Protein AF-A0A497A7R7-F1 (afdb_monomer)

Nearest PDB structures (foldseek):
  3die-assembly1_B  TM=9.792E-01  e=6.934E-04  Staphylococcus aureus
  5hr1-assembly7_G  TM=9.653E-01  e=7.363E-04  Escherichia coli O157:H7
  2cu6-assembly1_A  TM=8.460E-01  e=6.934E-04  Thermus thermophilus HB8
  3cq2-assembly1_B  TM=6.952E-01  e=7.363E-04  Thermus thermophilus HB8
  8zkc-assembly1_A-2  TM=6.941E-01  e=9.769E-03  Escherichia coli

Mean predicted aligned error: 16.9 Å

pLDDT: mean 78.4, std 15.12, range [23.48, 95.38]

Secondary structure (DSSP, 8-state):
-HHHHHHHTTTT-------TTT-HHHHHHTT--SSSEEEEEETTEEEEEEES---HHHHHHHHHHHHHHS-SSHHHHHHHHHHHHHHHHHHHHHHHHHHHHH-GGGTT-HHHHHHHHHHHHHHHHHHHHHHHHHHSPPTTSS-SS-------------HHHHHHHHHT-B-SSBSSBTTTTT-EEEEEEETTEEEEEEEES-TTS-HHHHHHHHHHHHHHHGGG--EEEEEEEE--HHHHHHHHHHHHHHB----

Sequence (255 aa):
IYDKLSEEYDGRFKFCKINVDENQQTAMKYQIMSIPMQMFFVNGEKVDEILGAVPEHAIREMVEDILKRFPADEAGRFEVLLNSWVEQNKKHSEKFNRWVEKAKNLEDNPIYKSALQAAQEVEKANEQLSQVLTQLPSATGIRQAGSGAAGIVASNISLGDVQQEVARVMHPAINRSLVDLGMVKDVALKDDVVTLTLVLPDLSIPASVKDHLVNSLRAAVAKLGPEVEVEITKMNEEERYNFLAMEQENWKGLA

Radius of gyration: 23.84 Å; Cα contacts (8 Å, |Δi|>4): 217; chains: 1; bounding box: 57×46×64 Å

Structure (mmCIF, N/CA/C/O backbone):
data_AF-A0A497A7R7-F1
#
_entry.id   AF-A0A497A7R7-F1
#
loop_
_atom_site.group_PDB
_atom_site.id
_atom_site.type_symbol
_atom_site.label_atom_id
_atom_site.label_alt_id
_atom_site.label_comp_id
_atom_site.label_asym_id
_atom_site.label_entity_id
_atom_site.label_seq_id
_atom_site.pdbx_PDB_ins_code
_atom_site.Cartn_x
_atom_site.Cartn_y
_atom_site.Cartn_z
_atom_site.occupancy
_atom_site.B_iso_or_equiv
_atom_site.auth_seq_id
_atom_site.auth_comp_id
_atom_site.auth_asym_id
_atom_site.auth_atom_id
_atom_site.pdbx_PDB_model_num
ATOM 1 N N . ILE A 1 1 ? 26.683 4.335 -12.839 1.00 87.62 1 ILE A N 1
ATOM 2 C CA . ILE A 1 1 ? 25.969 4.299 -11.537 1.00 87.62 1 ILE A CA 1
ATOM 3 C C . ILE A 1 1 ? 24.749 3.395 -11.656 1.00 87.62 1 ILE A C 1
ATOM 5 O O . ILE A 1 1 ? 24.765 2.336 -11.055 1.00 87.62 1 ILE A O 1
ATOM 9 N N . TYR A 1 2 ? 23.751 3.753 -12.471 1.00 91.38 2 TYR A N 1
ATOM 10 C CA . TYR A 1 2 ? 22.495 2.995 -12.566 1.00 91.38 2 TYR A CA 1
ATOM 11 C C . TYR A 1 2 ? 22.642 1.543 -13.038 1.00 91.38 2 TYR A C 1
ATOM 13 O O . TYR A 1 2 ? 22.001 0.688 -12.449 1.00 91.38 2 TYR A O 1
ATOM 21 N N . ASP A 1 3 ? 23.517 1.243 -14.003 1.00 92.31 3 ASP A N 1
ATOM 22 C CA . ASP A 1 3 ? 23.707 -0.145 -14.469 1.00 92.31 3 ASP A CA 1
ATOM 23 C C . ASP A 1 3 ? 24.229 -1.052 -13.343 1.00 92.31 3 ASP A C 1
ATOM 25 O O . ASP A 1 3 ? 23.657 -2.098 -13.060 1.00 92.31 3 ASP A O 1
ATOM 29 N N . LYS A 1 4 ? 25.235 -0.570 -12.601 1.00 92.69 4 LYS A N 1
ATOM 30 C CA . LYS A 1 4 ? 25.769 -1.240 -11.405 1.00 92.69 4 LYS A CA 1
ATOM 31 C C . LYS A 1 4 ? 24.690 -1.465 -10.340 1.00 92.69 4 LYS A C 1
ATOM 33 O O . LYS A 1 4 ? 24.614 -2.544 -9.765 1.00 92.69 4 LYS A O 1
ATOM 38 N N . LEU A 1 5 ? 23.872 -0.448 -10.052 1.00 90.62 5 LEU A N 1
ATOM 39 C CA . LEU A 1 5 ? 22.779 -0.589 -9.085 1.00 90.62 5 LEU A CA 1
ATOM 40 C C . LEU A 1 5 ? 21.719 -1.578 -9.587 1.00 90.62 5 LEU A C 1
ATOM 42 O O . LEU A 1 5 ? 21.196 -2.354 -8.798 1.00 90.62 5 LEU A O 1
ATOM 46 N N . SER A 1 6 ? 21.434 -1.595 -10.888 1.00 91.19 6 SER A N 1
ATOM 47 C CA . SER A 1 6 ? 20.485 -2.541 -11.471 1.00 91.19 6 SER A CA 1
ATOM 48 C C . SER A 1 6 ? 20.927 -3.991 -11.304 1.00 91.19 6 SER A C 1
ATOM 50 O O . SER A 1 6 ? 20.079 -4.836 -11.050 1.00 91.19 6 SER A O 1
ATOM 52 N N . GLU A 1 7 ? 22.223 -4.279 -11.434 1.00 90.44 7 GLU A N 1
ATOM 53 C CA . GLU A 1 7 ? 22.771 -5.620 -11.192 1.00 90.44 7 GLU A CA 1
ATOM 54 C C . GLU A 1 7 ? 22.719 -5.995 -9.705 1.00 90.44 7 GLU A C 1
ATOM 56 O O . GLU A 1 7 ? 22.345 -7.107 -9.346 1.00 90.44 7 GLU A O 1
ATOM 61 N N . GLU A 1 8 ? 23.068 -5.063 -8.819 1.00 86.00 8 GLU A N 1
ATOM 62 C CA . GLU A 1 8 ? 23.126 -5.325 -7.378 1.00 86.00 8 GLU A CA 1
ATOM 63 C C . GLU A 1 8 ? 21.745 -5.550 -6.745 1.00 86.00 8 GLU A C 1
ATOM 65 O O . GLU A 1 8 ? 21.593 -6.344 -5.814 1.00 86.00 8 GLU A O 1
ATOM 70 N N . TYR A 1 9 ? 20.734 -4.847 -7.248 1.00 83.69 9 TYR A N 1
ATOM 71 C CA . TYR A 1 9 ? 19.356 -4.939 -6.778 1.00 83.69 9 TYR A CA 1
ATOM 72 C C . TYR A 1 9 ? 18.484 -5.854 -7.642 1.00 83.69 9 TYR A C 1
ATOM 74 O O . TYR A 1 9 ? 17.255 -5.821 -7.505 1.00 83.69 9 TYR A O 1
ATOM 82 N N . ASP A 1 10 ? 19.085 -6.669 -8.510 1.00 80.44 10 ASP A N 1
ATOM 83 C CA . ASP A 1 10 ? 18.340 -7.558 -9.394 1.00 80.44 10 ASP A CA 1
ATOM 84 C C . ASP A 1 10 ? 17.358 -8.449 -8.612 1.00 80.44 10 ASP A C 1
ATOM 86 O O . ASP A 1 10 ? 17.599 -8.866 -7.474 1.00 80.44 10 ASP A O 1
ATOM 90 N N . GLY A 1 11 ? 16.175 -8.647 -9.190 1.00 76.88 11 GLY A N 1
ATOM 91 C CA . GLY A 1 11 ? 15.054 -9.339 -8.548 1.00 76.88 11 GLY A CA 1
ATOM 92 C C . GLY A 1 11 ? 14.403 -8.614 -7.357 1.00 76.88 11 GLY A C 1
ATOM 93 O O . GLY A 1 11 ? 13.353 -9.055 -6.895 1.00 76.88 11 GLY A O 1
ATOM 94 N N . ARG A 1 12 ? 14.965 -7.502 -6.859 1.00 74.94 12 ARG A N 1
ATOM 95 C CA . ARG A 1 12 ? 14.408 -6.713 -5.739 1.00 74.94 12 ARG A CA 1
ATOM 96 C C . ARG A 1 12 ? 13.921 -5.337 -6.164 1.00 74.94 12 ARG A C 1
ATOM 98 O O . ARG A 1 12 ? 12.898 -4.881 -5.669 1.00 74.94 12 ARG A O 1
ATOM 105 N N . PHE A 1 13 ? 14.654 -4.668 -7.048 1.00 83.50 13 PHE A N 1
ATOM 106 C CA . PHE A 1 13 ? 14.338 -3.322 -7.503 1.00 83.50 13 PHE A CA 1
ATOM 107 C C . PHE A 1 13 ? 14.634 -3.189 -8.997 1.00 83.50 13 PHE A C 1
ATOM 109 O O . PHE A 1 13 ? 15.750 -3.438 -9.446 1.00 83.50 13 PHE A O 1
ATOM 116 N N . LYS A 1 14 ? 13.632 -2.779 -9.781 1.00 86.75 14 LYS A N 1
ATOM 117 C CA . LYS A 1 14 ? 13.761 -2.651 -11.235 1.00 86.75 14 LYS A CA 1
ATOM 118 C C . LYS A 1 14 ? 14.171 -1.234 -11.621 1.00 86.75 14 LYS A C 1
ATOM 120 O O . LYS A 1 14 ? 13.449 -0.280 -11.342 1.00 86.75 14 LYS A O 1
ATOM 125 N N . PHE A 1 15 ? 15.286 -1.111 -12.334 1.00 91.94 15 PHE A N 1
ATOM 126 C CA . PHE A 1 15 ? 15.743 0.158 -12.893 1.00 91.94 15 PHE A CA 1
ATOM 127 C C . PHE A 1 15 ? 15.299 0.290 -14.353 1.00 91.94 15 PHE A C 1
ATOM 129 O O . PHE A 1 15 ? 15.462 -0.625 -15.157 1.00 91.94 15 PHE A O 1
ATOM 136 N N . CYS A 1 16 ? 14.743 1.451 -14.697 1.00 91.31 16 CYS A N 1
ATOM 137 C CA . CYS A 1 16 ? 14.297 1.783 -16.047 1.00 91.31 16 CYS A CA 1
ATOM 138 C C . CYS A 1 16 ? 14.889 3.134 -16.456 1.00 91.31 16 CYS A C 1
ATOM 140 O O . CYS A 1 16 ? 14.909 4.073 -15.660 1.00 91.31 16 CYS A O 1
ATOM 142 N N . LYS A 1 17 ? 15.334 3.250 -17.709 1.00 92.94 17 LYS A N 1
ATOM 143 C CA . LYS A 1 17 ? 15.814 4.507 -18.293 1.00 92.94 17 LYS A CA 1
ATOM 144 C C . LYS A 1 17 ? 14.846 4.963 -19.376 1.00 92.94 17 LYS A C 1
ATOM 146 O O . LYS A 1 17 ? 14.453 4.166 -20.222 1.00 92.94 17 LYS A O 1
ATOM 151 N N . ILE A 1 18 ? 14.501 6.246 -19.363 1.00 91.19 18 ILE A N 1
ATOM 152 C CA . ILE A 1 18 ? 13.646 6.869 -20.374 1.00 91.19 18 ILE A CA 1
ATOM 153 C C . ILE A 1 18 ? 14.345 8.090 -20.970 1.00 91.19 18 ILE A C 1
ATOM 155 O O . ILE A 1 18 ? 14.954 8.877 -20.245 1.00 91.19 18 ILE A O 1
ATOM 159 N N . ASN A 1 19 ? 14.268 8.235 -22.293 1.00 92.94 19 ASN A N 1
ATOM 160 C CA . ASN A 1 19 ? 14.663 9.458 -22.980 1.00 92.94 19 ASN A CA 1
ATOM 161 C C . ASN A 1 19 ? 13.441 10.384 -23.072 1.00 92.94 19 ASN A C 1
ATOM 163 O O . ASN A 1 19 ? 12.456 10.040 -23.725 1.00 92.94 19 ASN A O 1
ATOM 167 N N . VAL A 1 20 ? 13.489 11.540 -22.410 1.00 91.50 20 VAL A N 1
ATOM 168 C CA . VAL A 1 20 ? 12.360 12.485 -22.364 1.00 91.50 20 VAL A CA 1
ATOM 169 C C . VAL A 1 20 ? 12.092 13.161 -23.709 1.00 91.50 20 VAL A C 1
ATOM 171 O O . VAL A 1 20 ? 10.935 13.457 -24.001 1.00 91.50 20 VAL A O 1
ATOM 174 N N . ASP A 1 21 ? 13.114 13.317 -24.555 1.00 91.44 21 ASP A N 1
ATOM 175 C CA . ASP A 1 21 ? 12.977 13.935 -25.880 1.00 91.44 21 ASP A CA 1
ATOM 176 C C . ASP A 1 21 ? 12.154 13.051 -26.825 1.00 91.44 21 ASP A C 1
ATOM 178 O O . ASP A 1 21 ? 11.353 13.546 -27.617 1.00 91.44 21 ASP A O 1
ATOM 182 N N . GLU A 1 22 ? 12.309 11.732 -26.691 1.00 95.38 22 GLU A N 1
ATOM 183 C CA . GLU A 1 22 ? 11.550 10.716 -27.431 1.00 95.38 22 GLU A CA 1
ATOM 184 C C . GLU A 1 22 ? 10.181 10.423 -26.790 1.00 95.38 22 GLU A C 1
ATOM 186 O O . GLU A 1 22 ? 9.283 9.906 -27.449 1.00 95.38 22 GLU A O 1
ATOM 191 N N . ASN A 1 23 ? 9.997 10.759 -25.508 1.00 92.19 23 ASN A N 1
ATOM 192 C CA . ASN A 1 23 ? 8.815 10.416 -24.710 1.00 92.19 23 ASN A CA 1
ATOM 193 C C . ASN A 1 23 ? 8.137 11.662 -24.114 1.00 92.19 23 ASN A C 1
ATOM 195 O O . ASN A 1 23 ? 7.805 11.703 -22.925 1.00 92.19 23 ASN A O 1
ATOM 199 N N . GLN A 1 24 ? 7.903 12.681 -24.943 1.00 91.19 24 GLN A N 1
ATOM 200 C CA . GLN A 1 24 ? 7.408 13.995 -24.506 1.00 91.19 24 GLN A CA 1
ATOM 201 C C . GLN A 1 24 ? 6.069 13.932 -23.758 1.00 91.19 24 GLN A C 1
ATOM 203 O O . GLN A 1 24 ? 5.891 14.621 -22.758 1.00 91.19 24 GLN A O 1
ATOM 208 N N . GLN A 1 25 ? 5.137 13.069 -24.182 1.00 91.88 25 GLN A N 1
ATOM 209 C CA . GLN A 1 25 ? 3.853 12.896 -23.487 1.00 91.88 25 GLN A CA 1
ATOM 210 C C . GLN A 1 25 ? 4.040 12.385 -22.052 1.00 91.88 25 GLN A C 1
ATOM 212 O O . GLN A 1 25 ? 3.378 12.862 -21.131 1.00 91.88 25 GLN A O 1
ATOM 217 N N . THR A 1 26 ? 4.970 11.450 -21.846 1.00 86.50 26 THR A N 1
ATOM 218 C CA . THR A 1 26 ? 5.318 10.930 -20.518 1.00 86.50 26 THR A CA 1
ATOM 219 C C . THR A 1 26 ? 5.975 12.014 -19.672 1.00 86.50 26 THR A C 1
ATOM 221 O O . THR A 1 26 ? 5.598 12.194 -18.515 1.00 86.50 26 THR A O 1
ATOM 224 N N . ALA A 1 27 ? 6.900 12.784 -20.252 1.00 89.94 27 ALA A N 1
ATOM 225 C CA . ALA A 1 27 ? 7.528 13.914 -19.574 1.00 89.94 27 ALA A CA 1
ATOM 226 C C . ALA A 1 27 ? 6.493 14.965 -19.136 1.00 89.94 27 ALA A C 1
ATOM 228 O O . ALA A 1 27 ? 6.529 15.409 -17.992 1.00 89.94 27 ALA A O 1
ATOM 229 N N . MET A 1 28 ? 5.517 15.293 -19.989 1.00 90.56 28 MET A N 1
ATOM 230 C CA . MET A 1 28 ? 4.410 16.194 -19.646 1.00 90.56 28 MET A CA 1
ATOM 231 C C . MET A 1 28 ? 3.510 15.619 -18.548 1.00 90.56 28 MET A C 1
ATOM 233 O O . MET A 1 28 ? 3.200 16.321 -17.587 1.00 90.56 28 MET A O 1
ATOM 237 N N . LYS A 1 29 ? 3.118 14.341 -18.658 1.00 89.06 29 LYS A N 1
ATOM 238 C CA . LYS A 1 29 ? 2.279 13.648 -17.664 1.00 89.06 29 LYS A CA 1
ATOM 239 C C . LYS A 1 29 ? 2.893 13.712 -16.266 1.00 89.06 29 LYS A C 1
ATOM 241 O O . LYS A 1 29 ? 2.176 13.921 -15.293 1.00 89.06 29 LYS A O 1
ATOM 246 N N . TYR A 1 30 ? 4.205 13.523 -16.180 1.00 88.12 30 TYR A N 1
ATOM 247 C CA . TYR A 1 30 ? 4.949 13.537 -14.923 1.00 88.12 30 TYR A CA 1
ATOM 248 C C . TYR A 1 30 ? 5.572 14.898 -14.591 1.00 88.12 30 TYR A C 1
ATOM 250 O O . TYR A 1 30 ? 6.316 14.992 -13.620 1.00 88.12 30 TYR A O 1
ATOM 258 N N . GLN A 1 31 ? 5.249 15.944 -15.361 1.00 91.69 31 GLN A N 1
ATOM 259 C CA . GLN A 1 31 ? 5.723 17.316 -15.158 1.00 91.69 31 GLN A CA 1
ATOM 260 C C . GLN A 1 31 ? 7.256 17.419 -15.042 1.00 91.69 31 GLN A C 1
ATOM 262 O O . GLN A 1 31 ? 7.787 18.124 -14.186 1.00 91.69 31 GLN A O 1
ATOM 267 N N . ILE A 1 32 ? 7.986 16.710 -15.907 1.00 91.56 32 ILE A N 1
ATOM 268 C CA . ILE A 1 32 ? 9.453 16.724 -15.917 1.00 91.56 32 ILE A CA 1
ATOM 269 C C . ILE A 1 32 ? 9.940 18.048 -16.513 1.00 91.56 32 ILE A C 1
ATOM 271 O O . ILE A 1 32 ? 9.865 18.262 -17.722 1.00 91.56 32 ILE A O 1
ATOM 275 N N . MET A 1 33 ? 10.459 18.925 -15.652 1.00 88.06 33 MET A N 1
ATOM 276 C CA . MET A 1 33 ? 10.944 20.262 -16.029 1.00 88.06 33 MET A CA 1
ATOM 277 C C . MET A 1 33 ? 12.464 20.321 -16.230 1.00 88.06 33 MET A C 1
ATOM 279 O O . MET A 1 33 ? 12.968 21.233 -16.883 1.00 88.06 33 MET A O 1
ATOM 283 N N . SER A 1 34 ? 13.210 19.374 -15.660 1.00 90.06 34 SER A N 1
ATOM 284 C CA . SER A 1 34 ? 14.666 19.297 -15.784 1.00 90.06 34 SER A CA 1
ATOM 285 C C . SER A 1 34 ? 15.158 17.853 -15.706 1.00 90.06 34 SER A C 1
ATOM 287 O O . SER A 1 34 ? 14.479 16.969 -15.183 1.00 90.06 34 SER A O 1
ATOM 289 N N . ILE A 1 35 ? 16.348 17.613 -16.259 1.00 91.81 35 ILE A N 1
ATOM 290 C CA . ILE A 1 35 ? 17.040 16.321 -16.228 1.00 91.81 35 ILE A CA 1
ATOM 291 C C . ILE A 1 35 ? 18.436 16.482 -15.599 1.00 91.81 35 ILE A C 1
ATOM 293 O O . ILE A 1 35 ? 19.047 17.542 -15.754 1.00 91.81 35 ILE A O 1
ATOM 297 N N . PRO A 1 36 ? 18.972 15.451 -14.915 1.00 92.50 36 PRO A N 1
ATOM 298 C CA . PRO A 1 36 ? 18.365 14.138 -14.687 1.00 92.50 36 PRO A CA 1
ATOM 299 C C . PRO A 1 36 ? 17.262 14.176 -13.618 1.00 92.50 36 PRO A C 1
ATOM 301 O O . PRO A 1 36 ? 17.395 14.846 -12.601 1.00 92.50 36 PRO A O 1
ATOM 304 N N . MET A 1 37 ? 16.191 13.416 -13.848 1.00 92.12 37 MET A N 1
ATOM 305 C CA . MET A 1 37 ? 15.070 13.228 -12.924 1.00 92.12 37 MET A CA 1
ATOM 306 C C . MET A 1 37 ? 14.957 11.738 -12.603 1.00 92.12 37 MET A C 1
ATOM 308 O O . MET A 1 37 ? 14.960 10.920 -13.524 1.00 92.12 37 MET A O 1
ATOM 312 N N . GLN A 1 38 ? 14.875 11.376 -11.324 1.00 94.81 38 GLN A N 1
ATOM 313 C CA . GLN A 1 38 ? 14.581 10.007 -10.899 1.00 94.81 38 GLN A CA 1
ATOM 314 C C . GLN A 1 38 ? 13.196 9.965 -10.263 1.00 94.81 38 GLN A C 1
ATOM 316 O O . GLN A 1 38 ? 12.874 10.792 -9.418 1.00 94.81 38 GLN A O 1
ATOM 321 N N . MET A 1 39 ? 12.382 8.994 -10.656 1.00 90.06 39 MET A N 1
ATOM 322 C CA . MET A 1 39 ? 11.039 8.800 -10.118 1.00 90.06 39 MET A CA 1
ATOM 323 C C . MET A 1 39 ? 10.902 7.346 -9.692 1.00 90.06 39 MET A C 1
ATOM 325 O O . MET A 1 39 ? 11.324 6.443 -10.419 1.00 90.06 39 MET A O 1
ATOM 329 N N . PHE A 1 40 ? 10.318 7.127 -8.522 1.00 89.38 40 PHE A N 1
ATOM 330 C CA . PHE A 1 40 ? 10.212 5.816 -7.907 1.00 89.38 40 PHE A CA 1
ATOM 331 C C . PHE A 1 40 ? 8.757 5.375 -7.899 1.00 89.38 40 PHE A C 1
ATOM 333 O O . PHE A 1 40 ? 7.871 6.138 -7.510 1.00 89.38 40 PHE A O 1
ATOM 340 N N . PHE A 1 41 ? 8.516 4.140 -8.333 1.00 79.00 41 PHE A N 1
ATOM 341 C CA . PHE A 1 41 ? 7.171 3.612 -8.510 1.00 79.00 41 PHE A CA 1
ATOM 342 C C . PHE A 1 41 ? 6.984 2.306 -7.754 1.00 79.00 41 PHE A C 1
ATOM 344 O O . PHE A 1 41 ? 7.828 1.415 -7.824 1.00 79.00 41 PHE A O 1
ATOM 351 N N . VAL A 1 42 ? 5.832 2.173 -7.106 1.00 73.38 42 VAL A N 1
ATOM 352 C CA . VAL A 1 42 ? 5.350 0.918 -6.525 1.00 73.38 42 VAL A CA 1
ATOM 353 C C . VAL A 1 42 ? 3.940 0.709 -7.049 1.00 73.38 42 VAL A C 1
ATOM 355 O O . VAL A 1 42 ? 3.123 1.621 -7.014 1.00 73.38 42 VAL A O 1
ATOM 358 N N . ASN A 1 43 ? 3.657 -0.474 -7.597 1.00 68.75 43 ASN A N 1
ATOM 359 C CA . ASN A 1 43 ? 2.335 -0.811 -8.140 1.00 68.75 43 ASN A CA 1
ATOM 360 C C . ASN A 1 43 ? 1.794 0.181 -9.197 1.00 68.75 43 ASN A C 1
ATOM 362 O O . ASN A 1 43 ? 0.589 0.296 -9.381 1.00 68.75 43 ASN A O 1
ATOM 366 N N . GLY A 1 44 ? 2.684 0.873 -9.917 1.00 74.38 44 GLY A N 1
ATOM 367 C CA . GLY A 1 44 ? 2.318 1.856 -10.944 1.00 74.38 44 GLY A CA 1
ATOM 368 C C . GLY A 1 44 ? 2.076 3.277 -10.421 1.00 74.38 44 GLY A C 1
ATOM 369 O O . GLY A 1 44 ? 1.909 4.192 -11.229 1.00 74.38 44 GLY A O 1
ATOM 370 N N . GLU A 1 45 ? 2.128 3.490 -9.106 1.00 71.00 45 GLU A N 1
ATOM 371 C CA . GLU A 1 45 ? 1.992 4.804 -8.479 1.00 71.00 45 GLU A CA 1
ATOM 372 C C . GLU A 1 45 ? 3.356 5.392 -8.120 1.00 71.00 45 GLU A C 1
ATOM 374 O O . GLU A 1 45 ? 4.261 4.674 -7.691 1.00 71.00 45 GLU A O 1
ATOM 379 N N . LYS A 1 46 ? 3.512 6.708 -8.305 1.00 83.94 46 LYS A N 1
ATOM 380 C CA . LYS A 1 46 ? 4.728 7.427 -7.910 1.00 83.94 46 LYS A CA 1
ATOM 381 C C . LYS A 1 46 ? 4.757 7.544 -6.387 1.00 83.94 46 LYS A C 1
ATOM 383 O 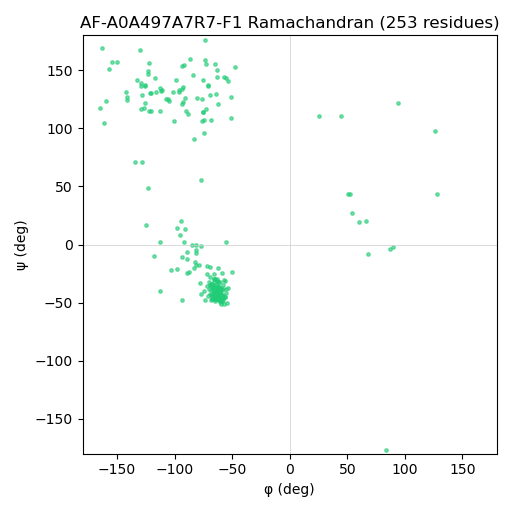O . LYS A 1 46 ? 3.899 8.219 -5.826 1.00 83.94 46 LYS A O 1
ATOM 388 N N . VAL A 1 47 ? 5.754 6.942 -5.746 1.00 80.94 47 VAL A N 1
ATOM 389 C CA . VAL A 1 47 ? 5.918 6.971 -4.281 1.00 80.94 47 VAL A CA 1
ATOM 390 C C . VAL A 1 47 ? 7.003 7.929 -3.812 1.00 80.94 47 VAL A C 1
ATOM 392 O O . VAL A 1 47 ? 6.985 8.325 -2.652 1.00 80.94 47 VAL A O 1
ATOM 395 N N . ASP A 1 48 ? 7.955 8.270 -4.682 1.00 89.06 48 ASP A N 1
ATOM 396 C CA . ASP A 1 48 ? 9.053 9.176 -4.351 1.00 89.06 48 ASP A CA 1
ATOM 397 C C . ASP A 1 48 ? 9.743 9.714 -5.608 1.00 89.06 48 ASP A C 1
ATOM 399 O O . ASP A 1 48 ? 9.509 9.222 -6.721 1.00 89.06 48 ASP A O 1
ATOM 403 N N . GLU A 1 49 ? 10.602 10.719 -5.442 1.00 93.06 49 GLU A N 1
ATOM 404 C CA . GLU A 1 49 ? 11.360 11.302 -6.545 1.00 93.06 49 GLU A CA 1
ATOM 405 C C . GLU A 1 49 ? 12.647 12.018 -6.108 1.00 93.06 49 GLU A C 1
ATOM 407 O O . GLU A 1 49 ? 12.742 12.565 -5.014 1.00 93.06 49 GLU A O 1
ATOM 412 N N . ILE A 1 50 ? 13.648 12.040 -6.991 1.00 92.19 50 ILE A N 1
ATOM 413 C CA . ILE A 1 50 ? 14.887 12.801 -6.806 1.00 92.19 50 ILE A CA 1
ATOM 414 C C . ILE A 1 50 ? 15.090 13.707 -8.018 1.00 92.19 50 ILE A C 1
ATOM 416 O O . ILE A 1 50 ? 15.205 13.246 -9.159 1.00 92.19 50 ILE A O 1
ATOM 420 N N . LEU A 1 51 ? 15.175 15.007 -7.745 1.00 92.31 51 LEU A N 1
ATOM 421 C CA . LEU A 1 51 ? 15.454 16.030 -8.740 1.00 92.31 51 LEU A CA 1
ATOM 422 C C . LEU A 1 51 ? 16.961 16.282 -8.849 1.00 92.31 51 LEU A C 1
ATOM 424 O O . LEU A 1 51 ? 17.617 16.635 -7.870 1.00 92.31 51 LEU A O 1
ATOM 428 N N . GLY A 1 52 ? 17.495 16.183 -10.064 1.00 89.62 52 GLY A N 1
ATOM 429 C CA . GLY A 1 52 ? 18.891 16.479 -10.354 1.00 89.62 52 GLY A CA 1
ATOM 430 C C . GLY A 1 52 ? 19.844 15.320 -10.067 1.00 89.62 52 GLY A C 1
ATOM 431 O O . GLY A 1 52 ? 19.459 14.197 -9.736 1.00 89.62 52 GLY A O 1
ATOM 432 N N . ALA A 1 53 ? 21.132 15.592 -10.265 1.00 91.62 53 ALA A N 1
ATOM 433 C CA . ALA A 1 53 ? 22.181 14.611 -10.038 1.00 91.62 53 ALA A CA 1
ATOM 434 C C . ALA A 1 53 ? 22.517 14.530 -8.544 1.00 91.62 53 ALA A C 1
ATOM 436 O O . ALA A 1 53 ? 22.864 15.534 -7.925 1.00 91.62 53 ALA A O 1
ATOM 437 N N . VAL A 1 54 ? 22.469 13.320 -7.994 1.00 93.50 54 VAL A N 1
ATOM 438 C CA . VAL A 1 54 ? 22.839 13.016 -6.607 1.00 93.50 54 VAL A CA 1
ATOM 439 C C . VAL A 1 54 ? 23.949 11.957 -6.574 1.00 93.50 54 VAL A C 1
ATOM 441 O O . VAL A 1 54 ? 24.114 11.205 -7.541 1.00 93.50 54 VAL A O 1
ATOM 444 N N . PRO A 1 55 ? 24.748 11.885 -5.496 1.00 94.88 55 PRO A N 1
ATOM 445 C CA . PRO A 1 55 ? 25.752 10.836 -5.337 1.00 94.88 55 PRO A CA 1
ATOM 446 C C . PRO A 1 55 ? 25.115 9.440 -5.210 1.00 94.88 55 PRO A C 1
ATOM 448 O O . PRO A 1 55 ? 23.985 9.301 -4.749 1.00 94.88 55 PRO A O 1
ATOM 451 N N . GLU A 1 56 ? 25.867 8.386 -5.557 1.00 94.19 56 GLU A N 1
ATOM 452 C CA . GLU A 1 56 ? 25.381 6.989 -5.543 1.00 94.19 56 GLU A CA 1
ATOM 453 C C . GLU A 1 56 ? 24.776 6.573 -4.190 1.00 94.19 56 GLU A C 1
ATOM 455 O O . GLU A 1 56 ? 23.773 5.865 -4.171 1.00 94.19 56 GLU A O 1
ATOM 460 N N . HIS A 1 57 ? 25.342 7.030 -3.065 1.00 92.62 57 HIS A N 1
ATOM 461 C CA . HIS A 1 57 ? 24.833 6.672 -1.736 1.00 92.62 57 HIS A CA 1
ATOM 462 C C . HIS A 1 57 ? 23.400 7.168 -1.498 1.00 92.62 57 HIS A C 1
ATOM 464 O O . HIS A 1 57 ? 22.599 6.422 -0.951 1.00 92.62 57 HIS A O 1
ATOM 470 N N . ALA A 1 58 ? 23.049 8.367 -1.974 1.00 91.44 58 ALA A N 1
ATOM 471 C CA . ALA A 1 58 ? 21.706 8.918 -1.808 1.00 91.44 58 ALA A CA 1
ATOM 472 C C . ALA A 1 58 ? 20.663 8.104 -2.593 1.00 91.44 58 ALA A C 1
ATOM 474 O O . ALA A 1 58 ? 19.551 7.878 -2.125 1.00 91.44 58 ALA A O 1
ATOM 475 N N . ILE A 1 59 ? 21.042 7.597 -3.772 1.00 93.31 59 ILE A N 1
ATOM 476 C CA . ILE A 1 59 ? 20.183 6.715 -4.575 1.00 93.31 59 ILE A CA 1
ATOM 477 C C . ILE A 1 59 ? 19.970 5.385 -3.843 1.00 93.31 59 ILE A C 1
ATOM 479 O O . ILE A 1 59 ? 18.849 4.887 -3.792 1.00 93.31 59 ILE A O 1
ATOM 483 N N . ARG A 1 60 ? 21.031 4.819 -3.252 1.00 93.12 60 ARG A N 1
ATOM 484 C CA . ARG A 1 60 ? 20.948 3.575 -2.469 1.00 93.12 60 ARG A CA 1
ATOM 485 C C . ARG A 1 60 ? 20.048 3.725 -1.256 1.00 93.12 60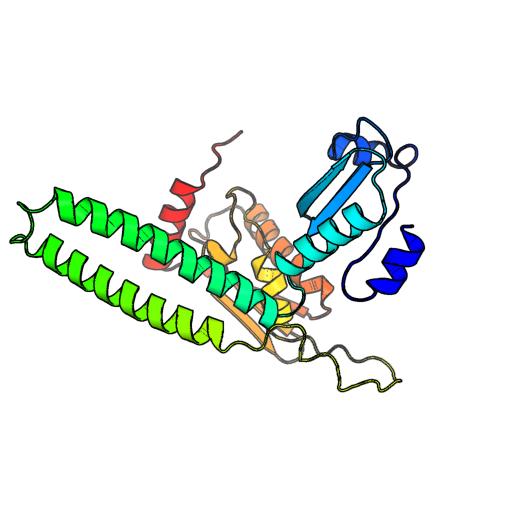 ARG A C 1
ATOM 487 O O . ARG A 1 60 ? 19.199 2.874 -1.036 1.00 93.12 60 ARG A O 1
ATOM 494 N N . GLU A 1 61 ? 20.213 4.803 -0.498 1.00 90.06 61 GLU A N 1
ATOM 495 C CA . GLU A 1 61 ? 19.371 5.091 0.664 1.00 90.06 61 GLU A CA 1
ATOM 496 C C . GLU A 1 61 ? 17.895 5.176 0.275 1.00 90.06 61 GLU A C 1
ATOM 498 O O . GLU A 1 61 ? 17.070 4.539 0.922 1.00 90.06 61 GLU A O 1
ATOM 503 N N . MET A 1 62 ? 17.575 5.867 -0.824 1.00 90.69 62 MET A N 1
ATOM 504 C CA . MET A 1 62 ? 16.208 5.947 -1.341 1.00 90.69 62 MET A CA 1
ATOM 505 C C . MET A 1 62 ? 15.658 4.573 -1.755 1.00 90.69 62 MET A C 1
ATOM 507 O O . MET A 1 62 ? 14.535 4.217 -1.406 1.00 90.69 62 MET A O 1
ATOM 511 N N . VAL A 1 63 ? 16.448 3.767 -2.471 1.00 87.62 63 VAL A N 1
ATOM 512 C CA . VAL A 1 63 ? 16.048 2.409 -2.876 1.00 87.62 63 VAL A CA 1
ATOM 513 C C . VAL A 1 63 ? 15.800 1.517 -1.658 1.00 87.62 63 VAL A C 1
ATOM 515 O O . VAL A 1 63 ? 14.780 0.833 -1.603 1.00 87.62 63 VAL A O 1
ATOM 518 N N . GLU A 1 64 ? 16.692 1.529 -0.667 1.00 86.12 64 GLU A N 1
ATOM 519 C CA . GLU A 1 64 ? 16.526 0.743 0.561 1.00 86.12 64 GLU A CA 1
ATOM 520 C C . GLU A 1 64 ? 15.343 1.229 1.404 1.00 86.12 64 GLU A C 1
ATOM 522 O O . GLU A 1 64 ? 14.641 0.403 1.985 1.00 86.12 64 GLU A O 1
ATOM 527 N N . ASP A 1 65 ? 15.091 2.539 1.468 1.00 84.69 65 ASP A N 1
ATOM 528 C CA . ASP A 1 65 ? 13.898 3.085 2.121 1.00 84.69 65 ASP A CA 1
ATOM 529 C C . ASP A 1 65 ? 12.626 2.561 1.450 1.00 84.69 65 ASP A C 1
ATOM 531 O O . ASP A 1 65 ? 11.765 1.985 2.111 1.00 84.69 65 ASP A O 1
ATOM 535 N N . ILE A 1 66 ? 12.544 2.639 0.120 1.00 81.94 66 ILE A N 1
ATOM 536 C CA . ILE A 1 66 ? 11.392 2.129 -0.629 1.00 81.94 66 ILE A CA 1
ATOM 537 C C . ILE A 1 66 ? 11.213 0.627 -0.418 1.00 81.94 66 ILE A C 1
ATOM 539 O O . ILE A 1 66 ? 10.088 0.191 -0.202 1.00 81.94 66 ILE A O 1
ATOM 543 N N . LEU A 1 67 ? 12.287 -0.166 -0.418 1.00 81.06 67 LEU A N 1
ATOM 544 C CA . LEU A 1 67 ? 12.202 -1.608 -0.159 1.00 81.06 67 LEU A CA 1
ATOM 545 C C . LEU A 1 67 ? 11.726 -1.931 1.264 1.00 81.06 67 LEU A C 1
ATOM 547 O O . LEU A 1 67 ? 11.083 -2.960 1.462 1.00 81.06 67 LEU A O 1
ATOM 551 N N . LYS A 1 68 ? 12.008 -1.065 2.244 1.00 76.88 68 LYS A N 1
ATOM 552 C CA . LYS A 1 68 ? 11.495 -1.193 3.618 1.00 76.88 68 LYS A CA 1
ATOM 553 C C . LYS A 1 68 ? 10.035 -0.770 3.732 1.00 76.88 68 LYS A C 1
ATOM 555 O O . LYS A 1 68 ? 9.267 -1.442 4.408 1.00 76.88 68 LYS A O 1
ATOM 560 N N . ARG A 1 69 ? 9.643 0.332 3.082 1.00 76.94 69 ARG A N 1
ATOM 561 C CA . ARG A 1 69 ? 8.252 0.823 3.072 1.00 76.94 69 ARG A CA 1
ATOM 562 C C . ARG A 1 69 ? 7.332 -0.086 2.253 1.00 76.94 69 ARG A C 1
ATOM 564 O O . ARG A 1 69 ? 6.154 -0.208 2.573 1.00 76.94 69 ARG A O 1
ATOM 571 N N . PHE A 1 70 ? 7.869 -0.706 1.203 1.00 77.00 70 PHE A N 1
ATOM 572 C CA . PHE A 1 70 ? 7.143 -1.507 0.217 1.00 77.00 70 PHE A CA 1
ATOM 573 C C . PHE A 1 70 ? 7.865 -2.832 -0.083 1.00 77.00 70 PHE A C 1
ATOM 575 O O . PHE A 1 70 ? 8.419 -3.021 -1.171 1.00 77.00 70 PHE A O 1
ATOM 582 N N . PRO A 1 71 ? 7.866 -3.768 0.872 1.00 70.12 71 PRO A N 1
ATOM 583 C CA . PRO A 1 71 ? 8.474 -5.077 0.690 1.00 70.12 71 PRO A CA 1
ATOM 584 C C . PRO A 1 71 ? 7.791 -5.892 -0.418 1.00 70.12 71 PRO A C 1
ATOM 586 O O . PRO A 1 71 ? 6.572 -5.839 -0.636 1.00 70.12 71 PRO A O 1
ATOM 589 N N . ALA A 1 72 ? 8.612 -6.657 -1.138 1.00 68.12 72 ALA A N 1
ATOM 590 C CA . ALA A 1 72 ? 8.164 -7.491 -2.248 1.00 68.12 72 ALA A CA 1
ATOM 591 C C . ALA A 1 72 ? 7.491 -8.787 -1.769 1.00 68.12 72 ALA A C 1
ATOM 593 O O . ALA A 1 72 ? 6.561 -9.254 -2.424 1.00 68.12 72 ALA A O 1
ATOM 594 N N . ASP A 1 73 ? 7.939 -9.339 -0.639 1.00 67.38 73 ASP A N 1
ATOM 595 C CA . ASP A 1 73 ? 7.433 -10.577 -0.050 1.00 67.38 73 ASP A CA 1
ATOM 596 C C . ASP A 1 73 ? 6.330 -10.344 0.997 1.00 67.38 73 ASP A C 1
ATOM 598 O O . ASP A 1 73 ? 6.264 -9.301 1.651 1.00 67.38 73 ASP A O 1
ATOM 602 N N . GLU A 1 74 ? 5.465 -11.348 1.167 1.00 69.44 74 GLU A N 1
ATOM 603 C CA . GLU A 1 74 ? 4.322 -11.297 2.089 1.00 69.44 74 GLU A CA 1
ATOM 604 C C . GLU A 1 74 ? 4.736 -11.152 3.559 1.00 69.44 74 GLU A C 1
ATOM 606 O O . GLU A 1 74 ? 4.038 -10.492 4.327 1.00 69.44 74 GLU A O 1
ATOM 611 N N . ALA A 1 75 ? 5.888 -11.703 3.955 1.00 69.12 75 ALA A N 1
ATOM 612 C CA . ALA A 1 75 ? 6.367 -11.587 5.330 1.00 69.12 75 ALA A CA 1
ATOM 613 C C . ALA A 1 75 ? 6.745 -10.137 5.664 1.00 69.12 75 ALA A C 1
ATOM 615 O O . ALA A 1 75 ? 6.300 -9.603 6.681 1.00 69.12 75 ALA A O 1
ATOM 616 N N . GLY A 1 76 ? 7.483 -9.464 4.778 1.00 67.81 76 GLY A N 1
ATOM 617 C CA . GLY A 1 76 ? 7.776 -8.043 4.921 1.00 67.81 76 GLY A CA 1
ATOM 618 C C . GLY A 1 76 ? 6.509 -7.185 4.880 1.00 67.81 76 GLY A C 1
ATOM 619 O O . GLY A 1 76 ? 6.368 -6.253 5.670 1.00 67.81 76 GLY A O 1
ATOM 620 N N . ARG A 1 77 ? 5.549 -7.490 3.993 1.00 72.31 77 ARG A N 1
ATOM 621 C CA . ARG A 1 77 ? 4.280 -6.736 3.922 1.00 72.31 77 ARG A CA 1
ATOM 622 C C . ARG A 1 77 ? 3.492 -6.853 5.215 1.00 72.31 77 ARG A C 1
ATOM 624 O O . ARG A 1 77 ? 3.007 -5.843 5.722 1.00 72.31 77 ARG A O 1
ATOM 631 N N . PHE A 1 78 ? 3.408 -8.061 5.764 1.00 76.69 78 PHE A N 1
ATOM 632 C CA . PHE A 1 78 ? 2.801 -8.304 7.064 1.00 76.69 78 PHE A CA 1
ATOM 633 C C . PHE A 1 78 ? 3.494 -7.498 8.166 1.00 76.69 78 PHE A C 1
ATOM 635 O O . PHE A 1 78 ? 2.812 -6.838 8.945 1.00 76.69 78 PHE A O 1
ATOM 642 N N . GLU A 1 79 ? 4.828 -7.480 8.197 1.00 72.81 79 GLU A N 1
ATOM 643 C CA . GLU A 1 79 ? 5.596 -6.693 9.166 1.00 72.81 79 GLU A CA 1
ATOM 644 C C . GLU A 1 79 ? 5.276 -5.191 9.068 1.00 72.81 79 GLU A C 1
ATOM 646 O O . GLU A 1 79 ? 5.035 -4.545 10.090 1.00 72.81 79 GLU A O 1
ATOM 651 N N . VAL A 1 80 ? 5.210 -4.623 7.859 1.00 71.31 80 VAL A N 1
ATOM 652 C CA . VAL A 1 80 ? 4.854 -3.207 7.644 1.00 71.31 80 VAL A CA 1
ATOM 653 C C . VAL A 1 80 ? 3.419 -2.912 8.089 1.00 71.31 80 VAL A C 1
ATOM 655 O O . VAL A 1 80 ? 3.179 -1.921 8.786 1.00 71.31 80 VAL A O 1
ATOM 658 N N . LEU A 1 81 ? 2.462 -3.767 7.720 1.00 78.25 81 LEU A N 1
ATOM 659 C CA . LEU A 1 81 ? 1.057 -3.617 8.105 1.00 78.25 81 LEU A CA 1
ATOM 660 C C . LEU A 1 81 ? 0.879 -3.702 9.621 1.00 78.25 81 LEU A C 1
ATOM 662 O O . LEU A 1 81 ? 0.223 -2.843 10.211 1.00 78.25 81 LEU A O 1
ATOM 666 N N . LEU A 1 82 ? 1.499 -4.700 10.250 1.00 79.81 82 LEU A N 1
ATOM 667 C CA . LEU A 1 82 ? 1.441 -4.915 11.689 1.00 79.81 82 LEU A CA 1
ATOM 668 C C . LEU A 1 82 ? 2.059 -3.737 12.448 1.00 79.81 82 LEU A C 1
ATOM 670 O O . LEU A 1 82 ? 1.432 -3.214 13.366 1.00 79.81 82 LEU A O 1
ATOM 674 N N . ASN A 1 83 ? 3.240 -3.272 12.029 1.00 77.75 83 ASN A N 1
ATOM 675 C CA . ASN A 1 83 ? 3.876 -2.072 12.578 1.00 77.75 83 ASN A CA 1
ATOM 676 C C . ASN A 1 83 ? 2.948 -0.852 12.509 1.00 77.75 83 ASN A C 1
ATOM 678 O O . ASN A 1 83 ? 2.747 -0.159 13.507 1.00 77.75 83 ASN A O 1
ATOM 682 N N . SER A 1 84 ? 2.372 -0.595 11.331 1.00 74.88 84 SER A N 1
ATOM 683 C CA . SER A 1 84 ? 1.473 0.540 11.109 1.00 74.88 84 SER A CA 1
ATOM 684 C C . SER A 1 84 ? 0.236 0.461 12.007 1.00 74.88 84 SER A C 1
ATOM 686 O O . SER A 1 84 ? -0.097 1.429 12.692 1.00 74.88 84 SER A O 1
ATOM 688 N N . TRP A 1 85 ? -0.405 -0.709 12.066 1.00 83.56 85 TRP A N 1
ATOM 689 C CA . TRP A 1 85 ? -1.566 -0.965 12.916 1.00 83.56 85 TRP A CA 1
ATOM 690 C C . TRP A 1 85 ? -1.248 -0.721 14.395 1.00 83.56 85 TRP A C 1
ATOM 692 O O . TRP A 1 85 ? -1.976 0.004 15.078 1.00 83.56 85 TRP A O 1
ATOM 702 N N . VAL A 1 86 ? -0.134 -1.279 14.879 1.00 84.31 86 VAL A N 1
ATOM 703 C C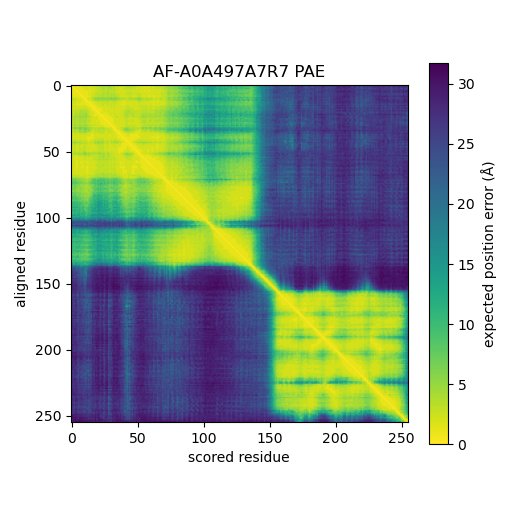A . VAL A 1 86 ? 0.311 -1.143 16.271 1.00 84.31 86 VAL A CA 1
ATOM 704 C C . VAL A 1 86 ? 0.534 0.321 16.646 1.00 84.31 86 VAL A C 1
ATOM 706 O O . VAL A 1 86 ? 0.059 0.779 17.691 1.00 84.31 86 VAL A O 1
ATOM 709 N N . GLU A 1 87 ? 1.210 1.075 15.781 1.00 80.44 87 GLU A N 1
ATOM 710 C CA . GLU A 1 87 ? 1.530 2.481 16.021 1.00 80.44 87 GLU A CA 1
ATOM 711 C C . GLU A 1 87 ? 0.284 3.382 15.968 1.00 80.44 87 GLU A C 1
ATOM 713 O O . GLU A 1 87 ? 0.141 4.302 16.778 1.00 80.44 87 GLU A O 1
ATOM 718 N N . GLN A 1 88 ? -0.661 3.117 15.059 1.00 80.00 88 GLN A N 1
ATOM 719 C CA . GLN A 1 88 ? -1.927 3.859 15.004 1.00 80.00 88 GLN A CA 1
ATOM 720 C C . GLN A 1 88 ? -2.768 3.625 16.257 1.00 80.00 88 GLN A C 1
ATOM 722 O O . GLN A 1 88 ? -3.227 4.584 16.882 1.00 80.00 88 GLN A O 1
ATOM 727 N N . ASN A 1 89 ? -2.920 2.371 16.680 1.00 85.12 89 ASN A N 1
ATOM 728 C CA . ASN A 1 89 ? -3.664 2.041 17.894 1.00 85.12 89 ASN A CA 1
ATOM 729 C C . ASN A 1 89 ? -3.052 2.673 19.138 1.00 85.12 89 ASN A C 1
ATOM 731 O O . ASN A 1 89 ? -3.785 3.182 19.983 1.00 85.12 89 ASN A O 1
ATOM 735 N N . LYS A 1 90 ? -1.719 2.725 19.227 1.00 84.88 90 LYS A N 1
ATOM 736 C CA . LYS A 1 90 ? -1.029 3.432 20.308 1.00 84.88 90 LYS A CA 1
ATOM 737 C C . LYS A 1 90 ? -1.401 4.917 20.333 1.00 84.88 90 LYS A C 1
ATOM 739 O O . LYS A 1 90 ? -1.822 5.428 21.370 1.00 84.88 90 LYS A O 1
ATOM 744 N N . LYS A 1 91 ? -1.356 5.601 19.184 1.00 83.50 91 LYS A N 1
ATOM 745 C CA . LYS A 1 91 ? -1.773 7.014 19.066 1.00 83.50 91 LYS A CA 1
ATOM 746 C C . LYS A 1 91 ? -3.247 7.223 19.415 1.00 83.50 91 LYS A C 1
ATOM 748 O O . LYS A 1 91 ? -3.603 8.255 19.990 1.00 83.50 91 LYS A O 1
ATOM 753 N N . HIS A 1 92 ? -4.117 6.285 19.048 1.00 86.94 92 HIS A N 1
ATOM 754 C CA . HIS A 1 92 ? -5.532 6.329 19.408 1.00 86.94 92 HIS A CA 1
ATOM 755 C C . HIS A 1 92 ? -5.742 6.125 20.912 1.00 86.94 92 HIS A C 1
ATOM 757 O O . HIS A 1 92 ? -6.473 6.919 21.506 1.00 86.94 92 HIS A O 1
ATOM 763 N N . SER A 1 93 ? -5.040 5.172 21.536 1.00 83.56 93 SER A N 1
ATOM 764 C CA . SER A 1 93 ? -5.042 4.973 22.993 1.00 83.56 93 SER A CA 1
ATOM 765 C C . SER A 1 93 ? -4.593 6.245 23.721 1.00 83.56 93 SER A C 1
ATOM 767 O O . SER A 1 93 ? -5.305 6.762 24.577 1.00 83.56 93 SER A O 1
ATOM 769 N N . GLU A 1 94 ? -3.496 6.877 23.294 1.00 85.56 94 GLU A N 1
ATOM 770 C CA . GLU A 1 94 ? -3.017 8.140 23.878 1.00 85.56 94 GLU A CA 1
ATOM 771 C C . GLU A 1 94 ? -4.019 9.300 23.735 1.00 85.56 94 GLU A C 1
ATOM 773 O O . GLU A 1 94 ? -4.138 10.159 24.614 1.00 85.56 94 GLU A O 1
ATOM 778 N N . LYS A 1 95 ? -4.742 9.382 22.611 1.00 86.56 95 LYS A N 1
ATOM 779 C CA . LYS A 1 95 ? -5.829 10.364 22.437 1.00 86.56 95 LYS A CA 1
ATOM 780 C C . LYS A 1 95 ? -6.989 10.068 23.384 1.00 86.56 95 LYS A C 1
ATOM 782 O O . LYS A 1 95 ? -7.523 11.003 23.980 1.00 86.56 95 LYS A O 1
ATOM 787 N N . PHE A 1 96 ? -7.353 8.799 23.520 1.00 84.94 96 PHE A N 1
ATOM 788 C CA . PHE A 1 96 ? -8.450 8.358 24.364 1.00 84.94 96 PHE A CA 1
ATOM 789 C C . PHE A 1 96 ? -8.139 8.590 25.848 1.00 84.94 96 PHE A C 1
ATOM 791 O O . PHE A 1 96 ? -8.915 9.253 26.527 1.00 84.94 96 PHE A O 1
ATOM 798 N N . ASN A 1 97 ? -6.949 8.212 26.317 1.00 82.62 97 ASN A N 1
ATOM 799 C CA . ASN A 1 97 ? -6.489 8.442 27.690 1.00 82.62 97 ASN A CA 1
ATOM 800 C C . ASN A 1 97 ? -6.491 9.934 28.062 1.00 82.62 97 ASN A C 1
ATOM 802 O O . ASN A 1 97 ? -7.018 10.317 29.106 1.00 82.62 97 ASN A O 1
ATOM 806 N N . ARG A 1 98 ? -6.022 10.812 27.164 1.00 86.38 98 ARG A N 1
ATOM 807 C CA . ARG A 1 98 ? -6.105 12.272 27.366 1.00 86.38 98 ARG A CA 1
ATOM 808 C C . ARG A 1 98 ? -7.536 12.797 27.455 1.00 86.38 98 ARG A C 1
ATOM 810 O O . ARG A 1 98 ? -7.774 13.818 28.100 1.00 86.38 98 ARG A O 1
ATOM 817 N N . TRP A 1 99 ? -8.480 12.172 26.756 1.00 86.06 99 TRP A N 1
ATOM 818 C CA . TRP A 1 99 ? -9.892 12.522 26.876 1.00 86.06 99 TRP A CA 1
ATOM 819 C C . TRP A 1 99 ? -10.453 12.067 28.229 1.00 86.06 99 TRP A C 1
ATOM 821 O O . TRP A 1 99 ? -11.087 12.877 28.903 1.00 86.06 99 TRP A O 1
ATOM 831 N N . VAL A 1 100 ? -10.143 10.844 28.673 1.00 82.75 100 VAL A N 1
ATOM 832 C CA . VAL A 1 100 ? -10.569 10.299 29.978 1.00 82.75 100 VAL A CA 1
ATOM 833 C C . VAL A 1 100 ? -10.130 11.201 31.130 1.00 82.75 100 VAL A C 1
ATOM 835 O O . VAL A 1 100 ? -10.947 11.567 31.971 1.00 82.75 100 VAL A O 1
ATOM 838 N N . GLU A 1 101 ? -8.879 11.668 31.122 1.00 82.69 101 GLU A N 1
ATOM 839 C CA . GLU A 1 101 ? -8.359 12.595 32.139 1.00 82.69 101 GLU A CA 1
ATOM 840 C C . GLU A 1 101 ? -9.165 13.898 32.257 1.00 82.69 101 GLU A C 1
ATOM 842 O O . GLU A 1 101 ? -9.233 14.492 33.337 1.00 82.69 101 GLU A O 1
ATOM 847 N N . LYS A 1 102 ? -9.772 14.353 31.155 1.00 84.94 102 LYS A N 1
ATOM 848 C CA . LYS A 1 102 ? -10.616 15.556 31.100 1.00 84.94 102 LYS A CA 1
ATOM 849 C C . LYS A 1 102 ? -12.084 15.256 31.399 1.00 84.94 102 LYS A C 1
ATOM 851 O O . LYS A 1 102 ? -12.812 16.148 31.824 1.00 84.94 102 LYS A O 1
ATOM 856 N N . ALA A 1 103 ? -12.514 14.018 31.181 1.00 80.12 103 ALA A N 1
ATOM 857 C CA . ALA A 1 103 ? -13.893 13.562 31.273 1.00 80.12 103 ALA A CA 1
ATOM 858 C C . ALA A 1 103 ? -14.254 12.955 32.642 1.00 80.12 103 ALA A C 1
ATOM 860 O O . ALA A 1 103 ? -15.265 12.267 32.739 1.00 80.12 103 ALA A O 1
ATOM 861 N N . LYS A 1 104 ? -13.491 13.244 33.709 1.00 67.06 104 LYS A N 1
ATOM 862 C CA . LYS A 1 104 ? -13.664 12.675 35.068 1.00 67.06 104 LYS A CA 1
ATOM 863 C C . LYS A 1 104 ? -15.089 12.745 35.644 1.00 67.06 104 LYS A C 1
ATOM 865 O O . LYS A 1 104 ? -15.456 11.943 36.488 1.00 6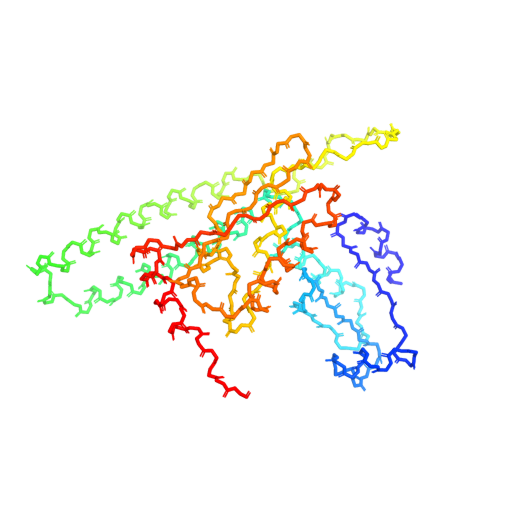7.06 104 LYS A O 1
ATOM 870 N N . ASN A 1 105 ? -15.923 13.671 35.164 1.00 70.94 105 ASN A N 1
ATOM 871 C CA . ASN A 1 105 ? -17.323 13.814 35.589 1.00 70.94 105 ASN A CA 1
ATOM 872 C C . ASN A 1 105 ? -18.310 12.889 34.836 1.00 70.94 105 ASN A C 1
ATOM 874 O O . ASN A 1 105 ? -19.514 12.970 35.066 1.00 70.94 105 ASN A O 1
ATOM 878 N N . LEU A 1 106 ? -17.832 12.066 33.897 1.00 68.75 106 LEU A N 1
ATOM 879 C CA . LEU A 1 106 ? -18.630 11.179 33.039 1.00 68.75 106 LEU A CA 1
ATOM 880 C C . LEU A 1 106 ? -18.396 9.684 33.335 1.00 68.75 106 LEU A C 1
ATOM 882 O O . LEU A 1 106 ? -18.996 8.839 32.671 1.00 68.75 106 LEU A O 1
ATOM 886 N N . GLU A 1 107 ? -17.558 9.361 34.328 1.00 61.28 107 GLU A N 1
ATOM 887 C CA . GLU A 1 107 ? -17.129 7.993 34.676 1.00 61.28 107 GLU A CA 1
ATOM 888 C C . GLU A 1 107 ? -18.284 7.083 35.133 1.00 61.28 107 GLU A C 1
ATOM 890 O O . GLU A 1 107 ? -18.268 5.882 34.864 1.00 61.28 107 GLU A O 1
ATOM 895 N N . ASP A 1 108 ? -19.326 7.656 35.743 1.00 73.75 108 ASP A N 1
ATOM 896 C CA . ASP A 1 108 ? -20.502 6.909 36.210 1.00 73.75 108 ASP A CA 1
ATOM 897 C C . ASP A 1 108 ? -21.521 6.605 35.101 1.00 73.75 108 ASP A C 1
ATOM 899 O O . ASP A 1 108 ? -22.491 5.872 35.312 1.00 73.75 108 ASP A O 1
ATOM 903 N N . ASN A 1 109 ? -21.332 7.149 33.896 1.00 83.50 109 ASN A N 1
ATOM 904 C CA . ASN A 1 109 ? -22.224 6.854 32.786 1.00 83.50 109 ASN A CA 1
ATOM 905 C C . ASN A 1 109 ? -21.913 5.452 32.221 1.00 83.50 109 ASN A C 1
ATOM 907 O O . ASN A 1 109 ? -20.786 5.197 31.779 1.00 83.50 109 ASN A O 1
ATOM 911 N N . PRO A 1 110 ? -22.909 4.554 32.135 1.00 86.25 110 PRO A N 1
ATOM 912 C CA . PRO A 1 110 ? -22.698 3.186 31.669 1.00 86.25 110 PRO A CA 1
ATOM 913 C C . PRO A 1 110 ? -22.163 3.107 30.230 1.00 86.25 110 PRO A C 1
ATOM 915 O O . PRO A 1 110 ? -21.369 2.219 29.935 1.00 86.25 110 PRO A O 1
ATOM 918 N N . ILE A 1 111 ? -22.527 4.050 29.352 1.00 85.44 111 ILE A N 1
ATOM 919 C CA . ILE A 1 111 ? -22.058 4.085 27.958 1.00 85.44 111 ILE A CA 1
ATOM 920 C C . ILE A 1 111 ? -20.557 4.384 27.911 1.00 85.44 111 ILE A C 1
ATOM 922 O O . ILE A 1 111 ? -19.806 3.684 27.230 1.00 85.44 111 ILE A O 1
ATOM 926 N N . TYR A 1 112 ? -20.102 5.389 28.666 1.00 83.12 112 TYR A N 1
ATOM 927 C CA . TYR A 1 112 ? -18.680 5.734 28.723 1.00 83.12 112 TYR A CA 1
ATOM 928 C C . TYR A 1 112 ? -17.864 4.620 29.379 1.00 83.12 112 TYR A C 1
ATOM 930 O O . TYR A 1 112 ? -16.777 4.308 28.902 1.00 83.12 112 TYR A O 1
ATOM 938 N N . LYS A 1 113 ? -18.409 3.943 30.396 1.00 83.81 113 LYS A N 1
ATOM 939 C CA . LYS A 1 113 ? -17.770 2.775 31.012 1.00 83.81 113 LYS A CA 1
ATOM 940 C C . LYS A 1 113 ? -17.586 1.613 30.029 1.00 83.81 113 LYS A C 1
ATOM 942 O O . LYS A 1 113 ? -16.507 1.027 29.986 1.00 83.81 113 LYS A O 1
ATOM 947 N N . SER A 1 114 ? -18.596 1.301 29.215 1.00 86.69 114 SER A N 1
ATOM 948 C CA . SER A 1 114 ? -18.473 0.281 28.163 1.00 86.69 114 SER A CA 1
ATOM 949 C C . SER A 1 114 ? -17.440 0.668 27.102 1.00 86.69 114 SER A C 1
ATOM 951 O O . SER A 1 114 ? -16.637 -0.171 26.702 1.00 86.69 114 SER A O 1
ATOM 953 N N . ALA A 1 115 ? -17.404 1.939 26.689 1.00 85.19 115 ALA A N 1
ATOM 954 C CA . ALA A 1 115 ? -16.394 2.432 25.751 1.00 85.19 115 ALA A CA 1
ATOM 955 C C . ALA A 1 115 ? -14.969 2.348 26.331 1.00 85.19 115 ALA A C 1
ATOM 957 O O . ALA A 1 115 ? -14.044 1.940 25.632 1.00 85.19 115 ALA A O 1
ATOM 958 N N . LEU A 1 116 ? -14.797 2.680 27.615 1.00 83.56 116 LEU A N 1
ATOM 959 C CA . LEU A 1 116 ? -13.528 2.554 28.337 1.00 83.56 116 LEU A CA 1
ATOM 960 C C . LEU A 1 116 ? -13.041 1.107 28.389 1.00 83.56 116 LEU A C 1
ATOM 962 O O . LEU A 1 116 ? -11.868 0.844 28.134 1.00 83.56 116 LEU A O 1
ATOM 966 N N . GLN A 1 117 ? -13.940 0.170 28.684 1.00 87.25 117 GLN A N 1
ATOM 967 C CA . GLN A 1 117 ? -13.606 -1.248 28.702 1.00 87.25 117 GLN A CA 1
ATOM 968 C C . GLN A 1 117 ? -13.161 -1.737 27.315 1.00 87.25 117 GLN A C 1
ATOM 970 O O . GLN A 1 117 ? -12.119 -2.378 27.205 1.00 87.25 117 GLN A O 1
ATOM 975 N N . ALA A 1 118 ? -13.900 -1.393 26.257 1.00 88.31 118 ALA A N 1
ATOM 976 C CA . ALA A 1 118 ? -13.530 -1.765 24.892 1.00 88.31 118 ALA A CA 1
ATOM 977 C C . ALA A 1 118 ? -12.162 -1.184 24.489 1.00 88.31 118 ALA A C 1
ATOM 979 O O . ALA A 1 118 ? -11.340 -1.879 23.897 1.00 88.31 118 ALA A O 1
ATOM 980 N N . ALA A 1 119 ? -11.873 0.066 24.865 1.00 85.38 119 ALA A N 1
ATOM 981 C CA . ALA A 1 119 ? -10.569 0.679 24.618 1.00 85.38 119 ALA A CA 1
ATOM 982 C C . ALA A 1 119 ? -9.425 -0.059 25.340 1.00 85.38 119 ALA A C 1
ATOM 984 O O . ALA A 1 119 ? -8.375 -0.286 24.742 1.00 85.38 119 ALA A O 1
ATOM 985 N N . GLN A 1 120 ? -9.637 -0.496 26.587 1.00 86.19 120 GLN A N 1
ATOM 986 C CA . GLN A 1 120 ? -8.664 -1.311 27.328 1.00 86.19 120 GLN A CA 1
ATOM 987 C C . GLN A 1 120 ? -8.438 -2.687 26.686 1.00 86.19 120 GLN A C 1
ATOM 989 O O . GLN A 1 120 ? -7.326 -3.211 26.713 1.00 86.19 120 GLN A O 1
ATOM 994 N N . GLU A 1 121 ? -9.479 -3.302 26.125 1.00 91.06 121 GLU A N 1
ATOM 995 C CA . GLU A 1 121 ? -9.355 -4.568 25.394 1.00 91.06 121 GLU A CA 1
ATOM 996 C C . GLU A 1 121 ? -8.527 -4.395 24.113 1.00 91.06 121 GLU A C 1
ATOM 998 O O . GLU A 1 121 ? -7.636 -5.204 23.846 1.00 91.06 121 GLU A O 1
ATOM 1003 N N . VAL A 1 122 ? -8.744 -3.301 23.375 1.00 89.50 122 VAL A N 1
ATOM 1004 C CA . VAL A 1 122 ? -7.931 -2.941 22.203 1.00 89.50 122 VAL A CA 1
ATOM 1005 C C . VAL A 1 122 ? -6.476 -2.679 22.594 1.00 89.50 122 VAL A C 1
ATOM 1007 O O . VAL A 1 122 ? -5.574 -3.145 21.903 1.00 89.50 122 VAL A O 1
ATOM 1010 N N . GLU A 1 123 ? -6.221 -1.985 23.704 1.00 87.81 123 GLU A N 1
ATOM 1011 C CA . GLU A 1 123 ? -4.863 -1.733 24.201 1.00 87.81 123 GLU A CA 1
ATOM 1012 C C . GLU A 1 123 ? -4.122 -3.037 24.528 1.00 87.81 123 GLU A C 1
ATOM 1014 O O . GLU A 1 123 ? -3.010 -3.245 24.044 1.00 87.81 123 GLU A O 1
ATOM 1019 N N . LYS A 1 124 ? -4.772 -3.969 25.237 1.00 90.38 124 LYS A N 1
ATOM 1020 C CA . LYS A 1 124 ? -4.213 -5.305 25.517 1.00 90.38 124 LYS A CA 1
ATOM 1021 C C . LYS A 1 124 ? -3.915 -6.089 24.241 1.00 90.38 124 LYS A C 1
ATOM 1023 O O . LYS A 1 124 ? -2.857 -6.707 24.131 1.00 90.38 124 LYS A O 1
ATOM 1028 N N . ALA A 1 125 ? -4.828 -6.068 23.270 1.00 90.62 125 ALA A N 1
ATOM 1029 C CA . ALA A 1 125 ? -4.590 -6.697 21.973 1.00 90.62 125 ALA A CA 1
ATOM 1030 C C . ALA A 1 125 ? -3.391 -6.046 21.260 1.00 90.62 125 ALA A C 1
ATOM 1032 O O . ALA A 1 125 ? -2.554 -6.739 20.686 1.00 90.62 125 ALA A O 1
ATOM 1033 N N . ASN A 1 126 ? -3.251 -4.723 21.350 1.00 90.75 126 ASN A N 1
ATOM 1034 C CA . ASN A 1 126 ? -2.138 -3.996 20.752 1.00 90.75 126 ASN A CA 1
ATOM 1035 C C . ASN A 1 126 ? -0.783 -4.323 21.403 1.00 90.75 126 ASN A C 1
ATOM 1037 O O . ASN A 1 126 ? 0.231 -4.412 20.708 1.00 90.75 126 ASN A O 1
ATOM 1041 N N . GLU A 1 127 ? -0.750 -4.544 22.720 1.00 89.19 127 GLU A N 1
ATOM 1042 C CA . GLU A 1 127 ? 0.437 -5.031 23.435 1.00 89.19 127 GLU A CA 1
ATOM 1043 C C . GLU A 1 127 ? 0.849 -6.428 22.959 1.00 89.19 127 GLU A C 1
ATOM 1045 O O . GLU A 1 127 ? 2.031 -6.672 22.714 1.00 89.19 127 GLU A O 1
ATOM 1050 N N . GLN A 1 128 ? -0.115 -7.333 22.766 1.00 90.19 128 GLN A N 1
ATOM 1051 C CA . GLN A 1 128 ? 0.147 -8.663 22.209 1.00 90.19 128 GLN A CA 1
ATOM 1052 C C . GLN A 1 128 ? 0.725 -8.566 20.794 1.00 90.19 128 GLN A C 1
ATOM 1054 O O . GLN A 1 128 ? 1.751 -9.178 20.507 1.00 90.19 128 GLN A O 1
ATOM 1059 N N . LEU A 1 129 ? 0.126 -7.746 19.926 1.00 88.31 129 LEU A N 1
ATOM 1060 C CA . LEU A 1 129 ? 0.630 -7.508 18.569 1.00 88.31 129 LEU A CA 1
ATOM 1061 C C . LEU A 1 129 ? 2.049 -6.917 18.576 1.00 88.31 129 LEU A C 1
ATOM 1063 O O . LEU A 1 129 ? 2.894 -7.337 17.788 1.00 88.31 129 LEU A O 1
ATOM 1067 N N . SER A 1 130 ? 2.346 -6.014 19.515 1.00 85.88 130 SER A N 1
ATOM 1068 C CA . SER A 1 130 ? 3.695 -5.464 19.707 1.00 85.88 130 SER A CA 1
ATOM 1069 C C . SER A 1 130 ? 4.713 -6.542 20.103 1.00 85.88 130 SER A C 1
ATOM 1071 O O . SER A 1 130 ? 5.858 -6.493 19.667 1.00 85.88 130 SER A O 1
ATOM 1073 N N . GLN A 1 131 ? 4.319 -7.538 20.903 1.00 86.75 131 GLN A N 1
ATOM 1074 C CA . GLN A 1 131 ? 5.183 -8.675 21.250 1.00 86.75 131 GLN A CA 1
ATOM 1075 C C . GLN A 1 131 ? 5.388 -9.638 20.078 1.00 86.75 131 GLN A C 1
ATOM 1077 O O . GLN A 1 131 ? 6.472 -10.197 19.939 1.00 86.75 131 GLN A O 1
ATOM 1082 N N . VAL A 1 132 ? 4.372 -9.845 19.234 1.00 85.69 132 VAL A N 1
ATOM 1083 C CA . VAL A 1 132 ? 4.531 -10.628 17.997 1.00 85.69 132 VAL A CA 1
ATOM 1084 C C . VAL A 1 132 ? 5.545 -9.947 17.087 1.00 85.69 132 VAL A C 1
ATOM 1086 O O . VAL A 1 132 ? 6.448 -10.599 16.572 1.00 85.69 132 VAL A O 1
ATOM 1089 N N . LEU A 1 133 ? 5.442 -8.627 16.951 1.00 78.81 133 LEU A N 1
ATOM 1090 C CA . LEU A 1 133 ? 6.332 -7.828 16.126 1.00 78.81 133 LEU A CA 1
ATOM 1091 C C . LEU A 1 133 ? 7.808 -7.952 16.551 1.00 78.81 133 LEU A C 1
ATOM 1093 O O . LEU A 1 133 ? 8.675 -8.060 15.690 1.00 78.81 133 LEU A O 1
ATOM 1097 N N . THR A 1 134 ? 8.114 -8.004 17.853 1.00 78.88 134 THR A N 1
ATOM 1098 C CA . THR A 1 134 ? 9.501 -8.189 18.331 1.00 78.88 134 THR A CA 1
ATOM 1099 C C . THR A 1 134 ? 10.051 -9.597 18.106 1.00 78.88 134 THR A C 1
ATOM 1101 O O . THR A 1 134 ? 11.265 -9.790 18.148 1.00 78.88 134 THR A O 1
ATOM 1104 N N . GLN A 1 135 ? 9.176 -10.577 17.880 1.00 78.81 135 GLN A N 1
ATOM 1105 C CA . GLN A 1 135 ? 9.537 -11.970 17.616 1.00 78.81 135 GLN A CA 1
ATOM 1106 C C . GLN A 1 135 ? 9.646 -12.281 16.121 1.00 78.81 135 GLN A C 1
ATOM 1108 O O . GLN A 1 135 ? 10.129 -13.358 15.764 1.00 78.81 135 GLN A O 1
ATOM 1113 N N . LEU A 1 136 ? 9.210 -11.368 15.245 1.00 71.00 136 LEU A N 1
ATOM 1114 C CA . LEU A 1 136 ? 9.358 -11.555 13.810 1.00 71.00 136 LEU A CA 1
ATOM 1115 C C . LEU A 1 136 ? 10.851 -11.586 13.449 1.00 71.00 136 LEU A C 1
ATOM 1117 O O . LEU A 1 136 ? 11.609 -10.700 13.857 1.00 71.00 136 LEU A O 1
ATOM 1121 N N . PRO A 1 137 ? 11.307 -12.598 12.689 1.00 58.69 137 PRO A N 1
ATOM 1122 C CA . PRO A 1 137 ? 12.666 -12.601 12.187 1.00 58.69 137 PRO A CA 1
ATOM 1123 C C . PRO A 1 137 ? 12.817 -11.394 11.267 1.00 58.69 137 PRO A C 1
ATOM 1125 O O . PRO A 1 137 ? 12.105 -11.290 10.271 1.00 58.69 137 PRO A O 1
ATOM 1128 N N . SER A 1 138 ? 13.748 -10.490 11.583 1.00 52.47 138 SER A N 1
ATOM 1129 C CA . SER A 1 138 ? 14.078 -9.383 10.687 1.00 52.47 138 SER A CA 1
ATOM 1130 C C . SER A 1 138 ? 14.344 -9.969 9.298 1.00 52.47 138 SER A C 1
ATOM 1132 O O . SER A 1 138 ? 15.148 -10.902 9.177 1.00 52.47 138 SER A O 1
ATOM 1134 N N . ALA A 1 139 ? 13.666 -9.454 8.267 1.00 47.06 139 ALA A N 1
ATOM 1135 C CA . ALA A 1 139 ? 13.633 -9.984 6.894 1.00 47.06 139 ALA A CA 1
ATOM 1136 C C . ALA A 1 139 ? 15.015 -10.177 6.208 1.00 47.06 139 ALA A C 1
ATOM 1138 O O . ALA A 1 139 ? 15.122 -10.614 5.063 1.00 47.06 139 ALA A O 1
ATOM 1139 N N . THR A 1 140 ? 16.109 -9.904 6.910 1.00 43.78 140 THR A N 1
ATOM 1140 C CA . THR A 1 140 ? 17.495 -10.168 6.530 1.00 43.78 140 THR A CA 1
ATOM 1141 C C . THR A 1 140 ? 17.935 -11.632 6.719 1.00 43.78 140 THR A C 1
ATOM 1143 O O . THR A 1 140 ? 18.940 -12.033 6.136 1.00 43.78 140 THR A O 1
ATOM 1146 N N . GLY A 1 141 ? 17.215 -12.449 7.502 1.00 34.16 141 GLY A N 1
ATOM 1147 C CA . GLY A 1 141 ? 17.658 -13.796 7.911 1.00 34.16 141 GLY A CA 1
ATOM 1148 C C . GLY A 1 141 ? 17.297 -14.978 6.996 1.00 34.16 141 GLY A C 1
ATOM 1149 O O . GLY A 1 141 ? 17.856 -16.056 7.166 1.00 34.16 141 GLY A O 1
ATOM 1150 N N . ILE A 1 142 ? 16.406 -14.813 6.012 1.00 39.03 142 ILE A N 1
ATOM 1151 C CA . ILE A 1 142 ? 15.897 -15.936 5.184 1.00 39.03 142 ILE A CA 1
ATOM 1152 C C . ILE A 1 142 ? 16.734 -16.148 3.897 1.00 39.03 142 ILE A C 1
ATOM 1154 O O . ILE A 1 142 ? 16.477 -17.037 3.093 1.00 39.03 142 ILE A O 1
ATOM 1158 N N . ARG A 1 143 ? 17.808 -15.374 3.684 1.00 43.53 143 ARG A N 1
ATOM 1159 C CA . ARG A 1 143 ? 18.508 -15.300 2.384 1.00 43.53 143 ARG A CA 1
ATOM 1160 C C . ARG A 1 143 ? 19.673 -16.278 2.160 1.00 43.53 143 ARG A C 1
ATOM 1162 O O . ARG A 1 143 ? 20.402 -16.118 1.186 1.00 43.53 143 ARG A O 1
ATOM 1169 N N . GLN A 1 144 ? 19.852 -17.306 2.991 1.00 31.72 144 GLN A N 1
ATOM 1170 C CA . GLN A 1 144 ? 20.833 -18.374 2.726 1.00 31.72 144 GLN A CA 1
ATOM 1171 C C . GLN A 1 144 ? 20.224 -19.777 2.826 1.00 31.72 144 GLN A C 1
ATOM 1173 O O . GLN A 1 144 ? 20.546 -20.538 3.729 1.00 31.72 144 GLN A O 1
ATOM 1178 N N . ALA A 1 145 ? 19.378 -20.140 1.865 1.00 30.03 145 ALA A N 1
ATOM 1179 C CA . ALA A 1 145 ? 19.250 -21.520 1.395 1.00 30.03 145 ALA A CA 1
ATOM 1180 C C . ALA A 1 145 ? 18.489 -21.522 0.064 1.00 30.03 145 ALA A C 1
ATOM 1182 O O . ALA A 1 145 ? 17.333 -21.117 0.022 1.00 30.03 145 ALA A O 1
ATOM 1183 N N . GLY A 1 146 ? 19.132 -21.982 -1.014 1.00 29.19 146 GLY A N 1
ATOM 1184 C CA . GLY A 1 146 ? 18.442 -22.270 -2.279 1.00 29.19 146 GLY A CA 1
ATOM 1185 C C . GLY A 1 146 ? 19.020 -21.622 -3.535 1.00 29.19 146 GLY A C 1
ATOM 1186 O O . GLY A 1 146 ? 18.270 -21.139 -4.371 1.00 29.19 146 GLY A O 1
ATOM 1187 N N . SER A 1 147 ? 20.345 -21.635 -3.697 1.00 35.56 147 SER A N 1
ATOM 1188 C CA . SER A 1 147 ? 20.954 -21.627 -5.031 1.00 35.56 147 SER A CA 1
ATOM 1189 C C . SER A 1 147 ? 20.792 -23.028 -5.631 1.00 35.56 147 SER A C 1
ATOM 1191 O O . SER A 1 147 ? 21.347 -23.994 -5.108 1.00 35.56 147 SER A O 1
ATOM 1193 N N . GLY A 1 148 ? 19.999 -23.139 -6.695 1.00 27.17 148 GLY A N 1
ATOM 1194 C CA . GLY A 1 148 ? 19.797 -24.364 -7.462 1.00 27.17 148 GLY A CA 1
ATOM 1195 C C . GLY A 1 148 ? 19.229 -24.016 -8.832 1.00 27.17 148 GLY A C 1
ATOM 1196 O O . GLY A 1 148 ? 18.076 -23.623 -8.952 1.00 27.17 148 GLY A O 1
ATOM 1197 N N . ALA A 1 149 ? 20.077 -24.091 -9.851 1.00 31.03 149 ALA A N 1
ATOM 1198 C CA . ALA A 1 149 ? 19.751 -23.758 -11.229 1.00 31.03 149 ALA A CA 1
ATOM 1199 C C . ALA A 1 149 ? 18.869 -24.817 -11.926 1.00 31.03 149 ALA A C 1
ATOM 1201 O O . ALA A 1 149 ? 18.950 -26.001 -11.606 1.00 31.03 149 ALA A O 1
ATOM 1202 N N . ALA A 1 150 ? 18.195 -24.347 -12.987 1.00 28.92 150 ALA A N 1
ATOM 1203 C CA . ALA A 1 150 ? 17.688 -25.054 -14.176 1.00 28.92 150 ALA A CA 1
ATOM 1204 C C . ALA A 1 150 ? 16.228 -25.570 -14.195 1.00 28.92 150 ALA A C 1
ATOM 1206 O O . ALA A 1 150 ? 15.862 -26.474 -13.456 1.00 28.92 150 ALA A O 1
ATOM 1207 N N . GLY A 1 151 ? 15.463 -25.097 -15.201 1.00 23.48 151 GLY A N 1
ATOM 1208 C CA . GLY A 1 151 ? 14.501 -25.934 -15.943 1.00 23.48 151 GLY A CA 1
ATOM 1209 C C . GLY A 1 151 ? 13.039 -25.457 -16.045 1.00 23.48 151 GLY A C 1
ATOM 1210 O O . GLY A 1 151 ? 12.248 -25.744 -15.167 1.00 23.48 151 GLY A O 1
ATOM 1211 N N . ILE A 1 152 ? 12.698 -24.809 -17.169 1.00 29.45 152 ILE A N 1
ATOM 1212 C CA . ILE A 1 152 ? 11.460 -24.933 -17.988 1.00 29.45 152 ILE A CA 1
ATOM 1213 C C . ILE A 1 152 ? 10.068 -24.983 -17.286 1.00 29.45 152 ILE A C 1
ATOM 1215 O O . ILE A 1 152 ? 9.668 -25.996 -16.734 1.00 29.45 152 ILE A O 1
ATOM 1219 N N . VAL A 1 153 ? 9.306 -23.891 -17.482 1.00 40.91 153 VAL A N 1
ATOM 1220 C CA . VAL A 1 153 ? 7.836 -23.699 -17.655 1.00 40.91 1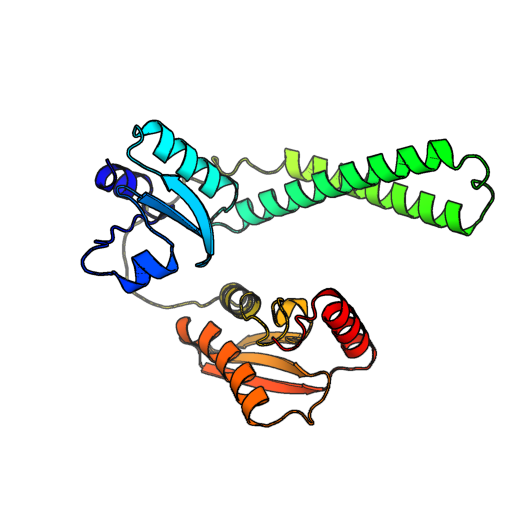53 VAL A CA 1
ATOM 1221 C C . VAL A 1 153 ? 6.839 -24.730 -17.072 1.00 40.91 153 VAL A C 1
ATOM 1223 O O . VAL A 1 153 ? 6.607 -25.776 -17.670 1.00 40.91 153 VAL A O 1
ATOM 1226 N N . ALA A 1 154 ? 6.100 -24.308 -16.035 1.00 30.67 154 ALA A N 1
ATOM 1227 C CA . ALA A 1 154 ? 4.643 -24.473 -15.881 1.00 30.67 154 ALA A CA 1
ATOM 1228 C C . ALA A 1 154 ? 4.130 -23.435 -14.857 1.00 30.67 154 ALA A C 1
ATOM 1230 O O . ALA A 1 154 ? 4.651 -23.335 -13.747 1.00 30.67 154 ALA A O 1
ATOM 1231 N N . SER A 1 155 ? 3.165 -22.608 -15.253 1.00 43.50 155 SER A N 1
ATOM 1232 C CA . SER A 1 155 ? 2.541 -21.560 -14.440 1.00 43.50 155 SER A CA 1
ATOM 1233 C C . SER A 1 155 ? 1.587 -22.166 -13.408 1.00 43.50 155 SER A C 1
ATOM 1235 O O . SER A 1 155 ? 0.429 -22.413 -13.720 1.00 43.50 155 SER A O 1
ATOM 1237 N N . ASN A 1 156 ? 2.052 -22.379 -12.177 1.00 50.84 156 ASN A N 1
ATOM 1238 C CA . ASN A 1 156 ? 1.153 -22.608 -11.045 1.00 50.84 156 ASN A CA 1
ATOM 1239 C C . ASN A 1 156 ? 0.694 -21.246 -10.513 1.00 50.84 156 ASN A C 1
ATOM 1241 O O . ASN A 1 156 ? 1.370 -20.651 -9.675 1.00 50.84 156 ASN A O 1
ATOM 1245 N N . ILE A 1 157 ? -0.418 -20.734 -11.037 1.00 63.25 157 ILE A N 1
ATOM 1246 C CA . ILE A 1 157 ? -1.069 -19.522 -10.524 1.00 63.25 157 ILE A CA 1
ATOM 1247 C C . ILE A 1 157 ? -1.665 -19.869 -9.157 1.00 63.25 157 ILE A C 1
ATOM 1249 O O . ILE A 1 157 ? -2.370 -20.870 -9.029 1.00 63.25 157 ILE A O 1
ATOM 1253 N N . SER A 1 158 ? -1.387 -19.074 -8.124 1.00 77.19 158 SER A N 1
ATOM 1254 C CA . SER A 1 158 ? -2.006 -19.268 -6.813 1.00 77.19 158 SER A CA 1
ATOM 1255 C C . SER A 1 158 ? -3.282 -18.434 -6.674 1.00 77.19 158 SER A C 1
ATOM 1257 O O . SER A 1 158 ? -3.427 -17.373 -7.282 1.00 77.19 158 SER A O 1
ATOM 1259 N N . LEU A 1 159 ? -4.212 -18.874 -5.818 1.00 71.44 159 LEU A N 1
ATOM 1260 C CA . LEU A 1 159 ? -5.401 -18.084 -5.473 1.00 71.44 159 LEU A CA 1
ATOM 1261 C C . LEU A 1 159 ? -5.028 -16.695 -4.914 1.00 71.44 159 LEU A C 1
ATOM 1263 O O . LEU A 1 159 ? -5.754 -15.729 -5.137 1.00 71.44 159 LEU A O 1
ATOM 1267 N N . GLY A 1 160 ? -3.882 -16.587 -4.232 1.00 72.00 160 GLY A N 1
ATOM 1268 C CA . GLY A 1 160 ? -3.367 -15.322 -3.709 1.00 72.00 160 GLY A CA 1
ATOM 1269 C C . GLY A 1 160 ? -2.982 -14.330 -4.809 1.00 72.00 160 GLY A C 1
ATOM 1270 O O . GLY A 1 160 ? -3.313 -13.152 -4.700 1.00 72.00 160 GLY A O 1
ATOM 1271 N N . ASP A 1 161 ? -2.376 -14.804 -5.902 1.00 78.50 161 ASP A N 1
ATOM 1272 C CA . ASP A 1 161 ? -2.022 -13.957 -7.053 1.00 78.50 161 ASP A CA 1
ATOM 1273 C C . ASP A 1 161 ? -3.280 -13.365 -7.704 1.00 78.50 161 ASP A C 1
ATOM 1275 O O . ASP A 1 161 ? -3.340 -12.179 -8.031 1.00 78.50 161 ASP A O 1
ATOM 1279 N N . VAL A 1 162 ? -4.331 -14.182 -7.821 1.00 80.19 162 VAL A N 1
ATOM 1280 C CA . VAL A 1 162 ? -5.635 -13.762 -8.349 1.00 80.19 162 VAL A CA 1
ATOM 1281 C C . VAL A 1 162 ? -6.288 -12.729 -7.430 1.00 80.19 162 VAL A C 1
ATOM 1283 O O . VAL A 1 162 ? -6.728 -11.678 -7.897 1.00 80.19 162 VAL A O 1
ATOM 1286 N N . GLN A 1 163 ? -6.327 -12.990 -6.119 1.00 79.94 163 GLN A N 1
ATOM 1287 C CA . GLN A 1 163 ? -6.884 -12.055 -5.138 1.00 79.94 163 GLN A CA 1
ATOM 1288 C C . GLN A 1 163 ? -6.141 -10.715 -5.141 1.00 79.94 163 GLN A C 1
ATOM 1290 O O . GLN A 1 163 ? -6.777 -9.665 -5.037 1.00 79.94 163 GLN A O 1
ATOM 1295 N N . GLN A 1 164 ? -4.817 -10.728 -5.320 1.00 79.56 164 GLN A N 1
ATOM 1296 C CA . GLN A 1 164 ? 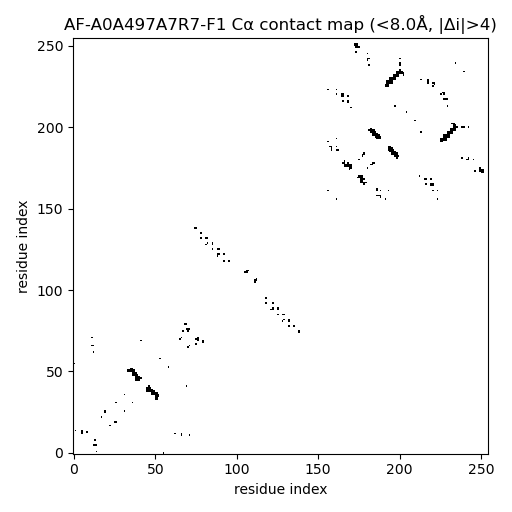-4.012 -9.513 -5.352 1.00 79.56 164 GLN A CA 1
ATOM 1297 C C . GLN A 1 164 ? -4.313 -8.634 -6.574 1.00 79.56 164 GLN A C 1
ATOM 1299 O O . GLN A 1 164 ? -4.393 -7.411 -6.436 1.00 79.56 164 GLN A O 1
ATOM 1304 N N . GLU A 1 165 ? -4.486 -9.224 -7.757 1.00 84.75 165 GLU A N 1
ATOM 1305 C CA . GLU A 1 165 ? -4.845 -8.471 -8.965 1.00 84.75 165 GLU A CA 1
ATOM 1306 C C . GLU A 1 165 ? -6.272 -7.918 -8.877 1.00 84.75 165 GLU A C 1
ATOM 1308 O O . GLU A 1 165 ? -6.519 -6.762 -9.225 1.00 84.75 165 GLU A O 1
ATOM 1313 N N . VAL A 1 166 ? -7.204 -8.700 -8.326 1.00 86.19 166 VAL A N 1
ATOM 1314 C CA . VAL A 1 166 ? -8.599 -8.281 -8.127 1.00 86.19 166 VAL A CA 1
ATOM 1315 C C . VAL A 1 166 ? -8.714 -7.149 -7.097 1.00 86.19 166 VAL A C 1
ATOM 1317 O O . VAL A 1 166 ? -9.470 -6.201 -7.315 1.00 86.19 166 VAL A O 1
ATOM 1320 N N . ALA A 1 167 ? -7.917 -7.176 -6.023 1.00 85.38 167 ALA A N 1
ATOM 1321 C CA . ALA A 1 167 ? -7.890 -6.130 -4.993 1.00 85.38 167 ALA A CA 1
ATOM 1322 C C . ALA A 1 167 ? -7.457 -4.749 -5.512 1.00 85.38 167 ALA A C 1
ATOM 1324 O O . ALA A 1 167 ? -7.768 -3.730 -4.901 1.00 85.38 167 ALA A O 1
ATOM 1325 N N . ARG A 1 168 ? -6.769 -4.690 -6.655 1.00 82.81 168 ARG A N 1
ATOM 1326 C CA . ARG A 1 168 ? -6.286 -3.438 -7.261 1.00 82.81 168 ARG A CA 1
ATOM 1327 C C . ARG A 1 168 ? -7.297 -2.799 -8.212 1.00 82.81 168 ARG A C 1
ATOM 1329 O O . ARG A 1 168 ? -7.051 -1.706 -8.721 1.00 82.81 168 ARG A O 1
ATOM 1336 N N . VAL A 1 169 ? -8.417 -3.465 -8.495 1.00 87.12 169 VAL A N 1
ATOM 1337 C CA . VAL A 1 169 ? -9.411 -2.969 -9.451 1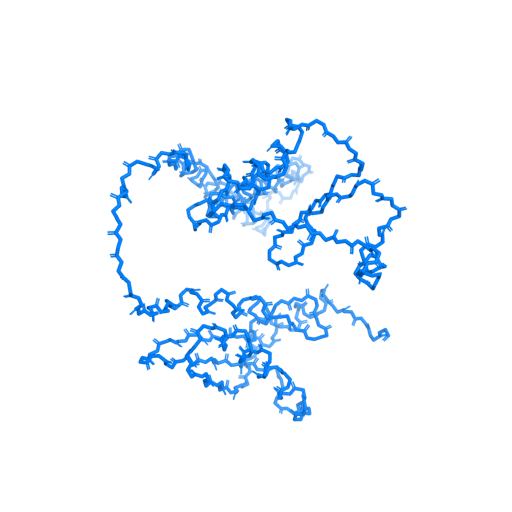.00 87.12 169 VAL A CA 1
ATOM 1338 C C . VAL A 1 169 ? -10.216 -1.839 -8.816 1.00 87.12 169 VAL A C 1
ATOM 1340 O O . VAL A 1 169 ? -10.960 -2.052 -7.862 1.00 87.12 169 VAL A O 1
ATOM 1343 N N . MET A 1 170 ? -10.068 -0.628 -9.352 1.00 84.38 170 MET A N 1
ATOM 1344 C CA . MET A 1 170 ? -10.721 0.583 -8.846 1.00 84.38 170 MET A CA 1
ATOM 1345 C C . MET A 1 170 ? -12.140 0.754 -9.390 1.00 84.38 170 MET A C 1
ATOM 1347 O O . MET A 1 170 ? -12.414 0.447 -10.554 1.00 84.38 170 MET A O 1
ATOM 1351 N N . HIS A 1 171 ? -13.037 1.309 -8.572 1.00 83.88 171 HIS A N 1
ATOM 1352 C CA . HIS A 1 171 ? -14.353 1.732 -9.040 1.00 83.88 171 HIS A CA 1
ATOM 1353 C C . HIS A 1 171 ? -14.228 2.984 -9.935 1.00 83.88 171 HIS A C 1
ATOM 1355 O O . HIS A 1 171 ? -13.504 3.918 -9.588 1.00 83.88 171 HIS A O 1
ATOM 1361 N N . PRO A 1 172 ? -14.938 3.068 -11.077 1.00 77.94 172 PRO A N 1
ATOM 1362 C CA . PRO A 1 172 ? -14.767 4.165 -12.036 1.00 77.94 172 PRO A CA 1
ATOM 1363 C C . PRO A 1 172 ? -15.196 5.542 -11.502 1.00 77.94 172 PRO A C 1
ATOM 1365 O O . PRO A 1 172 ? -14.697 6.560 -11.974 1.00 77.94 172 PRO A O 1
ATOM 1368 N N . ALA A 1 173 ? -16.111 5.580 -10.529 1.00 74.44 173 ALA A N 1
ATOM 1369 C CA . ALA A 1 173 ? -16.666 6.822 -9.975 1.00 74.44 173 ALA A CA 1
ATOM 1370 C C . ALA A 1 173 ? -16.370 7.039 -8.479 1.00 74.44 173 ALA A C 1
ATOM 1372 O O . ALA A 1 173 ? -16.616 8.121 -7.955 1.00 74.44 173 ALA A O 1
ATOM 1373 N N . ILE A 1 174 ? -15.840 6.027 -7.783 1.00 74.00 174 ILE A N 1
ATOM 1374 C CA . ILE A 1 174 ? -15.573 6.081 -6.338 1.00 74.00 174 ILE A CA 1
ATOM 1375 C C . ILE A 1 174 ? -14.081 5.826 -6.166 1.00 74.00 174 ILE A C 1
ATOM 1377 O O . ILE A 1 174 ? -13.553 4.883 -6.745 1.00 74.00 174 ILE A O 1
ATOM 1381 N N . ASN A 1 175 ? -13.382 6.667 -5.402 1.00 77.31 175 ASN A N 1
ATOM 1382 C CA . ASN A 1 175 ? -11.925 6.584 -5.245 1.00 77.31 175 ASN A CA 1
ATOM 1383 C C . ASN A 1 175 ? -11.502 5.445 -4.297 1.00 77.31 175 ASN A C 1
ATOM 1385 O O . ASN A 1 175 ? -10.838 5.683 -3.291 1.00 77.31 175 ASN A O 1
ATOM 1389 N N . ARG A 1 176 ? -11.940 4.218 -4.588 1.00 80.94 176 ARG A N 1
ATOM 1390 C CA . ARG A 1 176 ? -11.725 3.022 -3.773 1.00 80.94 176 ARG A CA 1
ATOM 1391 C C . ARG A 1 176 ? -11.770 1.758 -4.640 1.00 80.94 176 ARG A C 1
ATOM 1393 O O . ARG A 1 176 ? -12.357 1.782 -5.726 1.00 80.94 176 ARG A O 1
ATOM 1400 N N . SER A 1 177 ? -11.151 0.671 -4.180 1.00 88.94 177 SER A N 1
ATOM 1401 C CA . SER A 1 177 ? -11.174 -0.604 -4.905 1.00 88.94 177 SER A CA 1
ATOM 1402 C C . SER A 1 177 ? -12.545 -1.284 -4.819 1.00 88.94 177 SER A C 1
ATOM 1404 O O . SER A 1 177 ? -13.304 -1.069 -3.873 1.00 88.94 177 SER A O 1
ATOM 1406 N N . LEU A 1 178 ? -12.869 -2.130 -5.798 1.00 87.00 178 LEU A N 1
ATOM 1407 C CA . LEU A 1 178 ? -14.090 -2.939 -5.780 1.00 87.00 178 LEU A CA 1
ATOM 1408 C C . LEU A 1 178 ? -14.107 -3.910 -4.589 1.00 87.00 178 LEU A C 1
ATOM 1410 O O . LEU A 1 178 ? -15.174 -4.174 -4.043 1.00 87.00 178 LEU A O 1
ATOM 1414 N N . VAL A 1 179 ? -12.944 -4.405 -4.154 1.00 87.81 179 VAL A N 1
ATOM 1415 C CA . VAL A 1 179 ? -12.829 -5.266 -2.966 1.00 87.81 179 VAL A CA 1
ATOM 1416 C C . VAL A 1 179 ? -13.139 -4.479 -1.692 1.00 87.81 179 VAL A C 1
ATOM 1418 O O . VAL A 1 179 ? -13.968 -4.913 -0.898 1.00 87.81 179 VAL A O 1
ATOM 1421 N N . ASP A 1 180 ? -12.563 -3.287 -1.523 1.00 84.31 180 ASP A N 1
ATOM 1422 C CA . ASP A 1 180 ? -12.793 -2.458 -0.330 1.00 84.31 180 ASP A CA 1
ATOM 1423 C C . ASP A 1 180 ? -14.234 -1.954 -0.220 1.00 84.31 180 ASP A C 1
ATOM 1425 O O . ASP A 1 180 ? -14.729 -1.721 0.879 1.00 84.31 180 ASP A O 1
ATOM 1429 N N . LEU A 1 181 ? -14.904 -1.762 -1.359 1.00 85.19 181 LEU A N 1
ATOM 1430 C CA . LEU A 1 181 ? -16.322 -1.402 -1.421 1.00 85.19 181 LEU A CA 1
ATOM 1431 C C . LEU A 1 181 ? -17.249 -2.596 -1.152 1.00 85.19 181 LEU A C 1
ATOM 1433 O O . LEU A 1 181 ? -18.467 -2.441 -1.196 1.00 85.19 181 LEU A O 1
ATOM 1437 N N . GLY A 1 182 ? -16.695 -3.790 -0.923 1.00 85.06 182 GLY A N 1
ATOM 1438 C CA . GLY A 1 182 ? -17.464 -5.021 -0.767 1.00 85.06 182 GLY A CA 1
ATOM 1439 C C . GLY A 1 182 ? -18.188 -5.439 -2.046 1.00 85.06 182 GLY A C 1
ATOM 1440 O O . GLY A 1 182 ? -19.162 -6.178 -1.973 1.00 85.06 182 GLY A O 1
ATOM 1441 N N . MET A 1 183 ? -17.750 -4.954 -3.215 1.00 88.94 183 MET A N 1
ATOM 1442 C CA . MET A 1 183 ? -18.334 -5.283 -4.519 1.00 88.94 183 MET A CA 1
ATOM 1443 C C . MET A 1 183 ? -17.809 -6.609 -5.080 1.00 88.94 183 MET A C 1
ATOM 1445 O O . MET A 1 183 ? -18.411 -7.160 -5.994 1.00 88.94 183 MET A O 1
ATOM 1449 N N . VAL A 1 184 ? -16.712 -7.147 -4.546 1.00 89.56 184 VAL A N 1
ATOM 1450 C CA . VAL A 1 184 ? -16.214 -8.491 -4.875 1.00 89.56 184 VAL A CA 1
ATOM 1451 C C . VAL A 1 184 ? -16.368 -9.370 -3.643 1.00 89.56 184 VAL A C 1
ATOM 1453 O O . VAL A 1 184 ? -15.740 -9.108 -2.621 1.00 89.56 184 VAL A O 1
ATOM 1456 N N . LYS A 1 185 ? -17.218 -10.393 -3.739 1.00 77.31 185 LYS A N 1
ATOM 1457 C CA . LYS A 1 185 ? -17.594 -11.237 -2.598 1.00 77.31 185 LYS A CA 1
ATOM 1458 C C . LYS A 1 185 ? -16.735 -12.485 -2.472 1.00 77.31 185 LYS A C 1
ATOM 1460 O O . LYS A 1 185 ? -16.233 -12.775 -1.394 1.00 77.31 185 LYS A O 1
ATOM 1465 N N . ASP A 1 186 ? -16.559 -13.188 -3.583 1.00 76.00 186 ASP A N 1
ATOM 1466 C CA . ASP A 1 186 ? -15.825 -14.445 -3.635 1.00 76.00 186 ASP A CA 1
ATOM 1467 C C . ASP A 1 186 ? -14.848 -14.425 -4.806 1.00 76.00 186 ASP A C 1
ATOM 1469 O O . ASP A 1 186 ? -15.150 -13.919 -5.892 1.00 76.00 186 ASP A O 1
ATOM 1473 N N . VAL A 1 187 ? -13.672 -14.994 -4.559 1.00 81.44 187 VAL A N 1
ATOM 1474 C CA . VAL A 1 187 ? -12.643 -15.274 -5.556 1.00 81.44 187 VAL A CA 1
ATOM 1475 C C . VAL A 1 187 ? -12.271 -16.735 -5.372 1.00 81.44 187 VAL A C 1
ATOM 1477 O O . VAL A 1 187 ? -11.781 -17.115 -4.307 1.00 81.44 187 VAL A O 1
ATOM 1480 N N . ALA A 1 188 ? -12.521 -17.550 -6.388 1.00 73.75 188 ALA A N 1
ATOM 1481 C CA . ALA A 1 188 ? -12.172 -18.962 -6.399 1.00 73.75 188 ALA A CA 1
ATOM 1482 C C . ALA A 1 188 ? -11.283 -19.268 -7.604 1.00 73.75 188 ALA A C 1
ATOM 1484 O O . ALA A 1 188 ? -11.435 -18.668 -8.665 1.00 73.75 188 ALA A O 1
ATOM 1485 N N . LEU A 1 189 ? -10.363 -20.212 -7.429 1.00 77.69 189 LEU A N 1
ATOM 1486 C CA . LEU A 1 189 ? -9.516 -20.744 -8.490 1.00 77.69 189 LEU A CA 1
ATOM 1487 C C . LEU A 1 189 ? -9.669 -22.262 -8.475 1.00 77.69 189 LEU A C 1
ATOM 1489 O O . LEU A 1 189 ? -9.349 -22.907 -7.473 1.00 77.69 189 LEU A O 1
ATOM 1493 N N . LYS A 1 190 ? -10.180 -22.825 -9.567 1.00 73.69 190 LYS A N 1
ATOM 1494 C CA . LYS A 1 190 ? -10.361 -24.267 -9.730 1.00 73.69 190 LYS A CA 1
ATOM 1495 C C . LYS A 1 190 ? -10.035 -24.655 -11.166 1.00 73.69 190 LYS A C 1
ATOM 1497 O O . LYS A 1 190 ? -10.604 -24.080 -12.081 1.00 73.69 190 LYS A O 1
ATOM 1502 N N . ASP A 1 191 ? -9.148 -25.634 -11.342 1.00 69.81 191 ASP A N 1
ATOM 1503 C CA . ASP A 1 191 ? -8.777 -26.177 -12.657 1.00 69.81 191 ASP A CA 1
ATOM 1504 C C . ASP A 1 191 ? -8.386 -25.079 -13.680 1.00 69.81 191 ASP A C 1
ATOM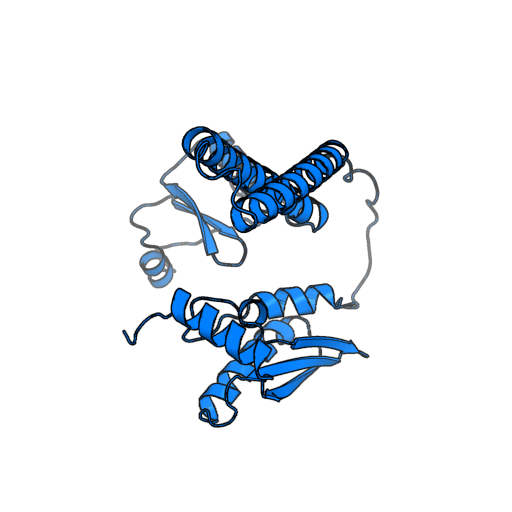 1506 O O . ASP A 1 191 ? -8.836 -25.103 -14.820 1.00 69.81 191 ASP A O 1
ATOM 1510 N N . ASP A 1 192 ? -7.585 -24.088 -13.252 1.00 69.44 192 ASP A N 1
ATOM 1511 C CA . ASP A 1 192 ? -7.180 -22.901 -14.037 1.00 69.44 192 ASP A CA 1
ATOM 1512 C C . ASP A 1 192 ? -8.332 -21.992 -14.515 1.00 69.44 192 ASP A C 1
ATOM 1514 O O . ASP A 1 192 ? -8.158 -21.156 -15.404 1.00 69.44 192 ASP A O 1
ATOM 1518 N N . VAL A 1 193 ? -9.499 -22.103 -13.878 1.00 77.25 193 VAL A N 1
ATOM 1519 C CA . VAL A 1 193 ? -10.627 -21.182 -14.036 1.00 77.25 193 VAL A CA 1
ATOM 1520 C C . VAL A 1 193 ? -10.755 -20.328 -12.781 1.00 77.25 193 VAL A C 1
ATOM 1522 O O . VAL A 1 193 ? -10.857 -20.838 -11.660 1.00 77.25 193 VAL A O 1
ATOM 1525 N N . VAL A 1 194 ? -10.746 -19.011 -12.969 1.00 83.50 194 VAL A N 1
ATOM 1526 C CA . VAL A 1 194 ? -11.023 -18.037 -11.915 1.00 83.50 194 VAL A CA 1
ATOM 1527 C C . VAL A 1 194 ? -12.498 -17.672 -11.950 1.00 83.50 194 VAL A C 1
ATOM 1529 O O . VAL A 1 194 ? -12.980 -17.112 -12.934 1.00 83.50 194 VAL A O 1
ATOM 1532 N N . THR A 1 195 ? -13.193 -17.916 -10.845 1.00 83.75 195 THR A N 1
ATOM 1533 C CA . THR A 1 195 ? -14.578 -17.484 -10.647 1.00 83.75 195 THR A CA 1
ATOM 1534 C C . THR A 1 195 ? -14.600 -16.291 -9.698 1.00 83.75 195 THR A C 1
ATOM 1536 O O . THR A 1 195 ? -14.090 -16.369 -8.577 1.00 83.75 195 THR A O 1
ATOM 1539 N N . LEU A 1 196 ? -15.183 -15.181 -10.149 1.00 88.19 196 LEU A N 1
ATOM 1540 C CA . LEU A 1 196 ? -15.354 -13.952 -9.375 1.00 88.19 196 LEU A CA 1
ATOM 1541 C C . LEU A 1 196 ? -16.838 -13.658 -9.175 1.00 88.19 196 LEU A C 1
ATOM 1543 O O . LEU A 1 196 ? -17.592 -13.597 -10.146 1.00 88.19 196 LEU A O 1
ATOM 1547 N N . THR A 1 197 ? -17.238 -13.368 -7.942 1.00 86.44 197 THR A N 1
ATOM 1548 C CA . THR A 1 197 ? -18.603 -12.915 -7.643 1.00 86.44 197 THR A CA 1
ATOM 1549 C C . THR A 1 197 ? -18.620 -11.401 -7.465 1.00 86.44 197 THR A C 1
ATOM 1551 O O . THR A 1 197 ? -18.179 -10.884 -6.437 1.00 86.44 197 THR A O 1
ATOM 1554 N N . LEU A 1 198 ? -19.152 -10.687 -8.459 1.00 90.50 198 LEU A N 1
ATOM 1555 C CA . LEU A 1 198 ? -19.394 -9.246 -8.415 1.00 90.50 198 LEU A CA 1
ATOM 1556 C C . LEU A 1 198 ? -20.787 -8.975 -7.831 1.00 90.50 198 LEU A C 1
ATOM 1558 O O . LEU A 1 198 ? -21.810 -9.261 -8.453 1.00 90.50 198 LEU A O 1
ATOM 1562 N N . VAL A 1 199 ? -20.841 -8.390 -6.642 1.00 89.44 199 VAL A N 1
ATOM 1563 C CA . VAL A 1 199 ? -22.082 -7.948 -5.999 1.00 89.44 199 VAL A CA 1
ATOM 1564 C C . VAL A 1 199 ? -22.314 -6.465 -6.273 1.00 89.44 199 VAL A C 1
ATOM 1566 O O . VAL A 1 199 ? -21.420 -5.636 -6.112 1.00 89.44 199 VAL A O 1
ATOM 1569 N N . LEU A 1 200 ? -23.529 -6.117 -6.700 1.00 88.50 200 LEU A N 1
ATOM 1570 C CA . LEU A 1 200 ? -23.922 -4.742 -7.017 1.00 88.50 200 LEU A CA 1
ATOM 1571 C C . LEU A 1 200 ? -25.051 -4.247 -6.095 1.00 88.50 200 LEU A C 1
ATOM 1573 O O . LEU A 1 200 ? -25.969 -5.018 -5.794 1.00 88.50 200 LEU A O 1
ATOM 1577 N N . PRO A 1 201 ? -25.050 -2.959 -5.700 1.00 82.38 201 PRO A N 1
ATOM 1578 C CA . PRO A 1 201 ? -26.103 -2.374 -4.861 1.00 82.38 201 PRO A CA 1
ATOM 1579 C C . PRO A 1 201 ? -27.461 -2.321 -5.580 1.00 82.38 201 PRO A C 1
ATOM 1581 O O . PRO A 1 201 ? -28.515 -2.482 -4.957 1.00 82.38 201 PRO A O 1
ATOM 1584 N N . ASP A 1 202 ? -27.435 -2.136 -6.903 1.00 83.50 202 ASP A N 1
ATOM 1585 C CA . ASP A 1 202 ? -28.598 -2.200 -7.782 1.00 83.50 202 ASP A CA 1
ATOM 1586 C C . ASP A 1 202 ? -28.221 -2.864 -9.116 1.00 83.50 202 ASP A C 1
ATOM 1588 O O . ASP A 1 202 ? -27.238 -2.507 -9.765 1.00 83.50 202 ASP A O 1
ATOM 1592 N N . LEU A 1 203 ? -29.031 -3.831 -9.549 1.00 80.75 203 LEU A N 1
ATOM 1593 C CA . LEU A 1 203 ? -28.878 -4.493 -10.843 1.00 80.75 203 LEU A CA 1
ATOM 1594 C C . LEU A 1 203 ? -29.484 -3.676 -11.994 1.00 80.75 203 LEU A C 1
ATOM 1596 O O . LEU A 1 203 ? -29.343 -4.071 -13.148 1.00 80.75 203 LEU A O 1
ATOM 1600 N N . SER A 1 204 ? -30.137 -2.549 -11.718 1.00 81.62 204 SER A N 1
ATOM 1601 C CA . SER A 1 204 ? -30.786 -1.693 -12.721 1.00 81.62 204 SER A CA 1
ATOM 1602 C C . SER A 1 204 ? -29.818 -0.741 -13.437 1.00 81.62 204 SER A C 1
ATOM 1604 O O . SER A 1 204 ? -30.238 0.010 -14.316 1.00 81.62 204 SER A O 1
ATOM 1606 N N . ILE A 1 205 ? -28.525 -0.763 -13.088 1.00 81.06 205 ILE A N 1
ATOM 1607 C CA . ILE A 1 205 ? -27.509 0.072 -13.741 1.00 81.06 205 ILE A CA 1
ATOM 1608 C C . ILE A 1 205 ? -27.355 -0.279 -15.238 1.00 81.06 205 ILE A C 1
ATOM 1610 O O . ILE A 1 205 ? -27.559 -1.441 -15.617 1.00 81.06 205 ILE A O 1
ATOM 1614 N N . PRO A 1 206 ? -26.973 0.687 -16.101 1.00 77.94 206 PRO A N 1
ATOM 1615 C CA . PRO A 1 206 ? -26.817 0.453 -17.536 1.00 77.94 206 PRO A CA 1
ATOM 1616 C C . PRO A 1 206 ? -25.863 -0.704 -17.850 1.00 77.94 206 PRO A C 1
ATOM 1618 O O . PRO A 1 206 ? -24.829 -0.861 -17.198 1.00 77.94 206 PRO A O 1
ATOM 1621 N N . ALA A 1 207 ? -26.180 -1.483 -18.890 1.00 75.19 207 ALA A N 1
ATOM 1622 C CA . ALA A 1 207 ? -25.376 -2.639 -19.301 1.00 75.19 207 ALA A CA 1
ATOM 1623 C C . ALA A 1 207 ? -23.909 -2.268 -19.577 1.00 75.19 207 ALA A C 1
ATOM 1625 O O . ALA A 1 207 ? -23.013 -2.970 -19.130 1.00 75.19 207 ALA A O 1
ATOM 1626 N N . SER A 1 208 ? -23.661 -1.100 -20.176 1.00 72.19 208 SER A N 1
ATOM 1627 C CA . SER A 1 208 ? -22.309 -0.583 -20.424 1.00 72.19 208 SER A CA 1
ATOM 1628 C C . SER A 1 208 ? -21.465 -0.419 -19.156 1.00 72.19 208 SER A C 1
ATOM 1630 O O . SER A 1 208 ? -20.256 -0.635 -19.190 1.00 72.19 208 SER A O 1
ATOM 1632 N N . VAL A 1 209 ? -22.086 -0.057 -18.029 1.00 76.12 209 VAL A N 1
ATOM 1633 C CA . VAL A 1 209 ? -21.396 0.089 -16.738 1.00 76.12 209 VAL A CA 1
ATOM 1634 C C . VAL A 1 209 ? -21.074 -1.284 -16.152 1.00 76.12 209 VAL A C 1
ATOM 1636 O O . VAL A 1 209 ? -19.972 -1.490 -15.647 1.00 76.12 209 VAL A O 1
ATOM 1639 N N . LYS A 1 210 ? -21.998 -2.246 -16.272 1.00 80.75 210 LYS A N 1
ATOM 1640 C CA . LYS A 1 210 ? -21.751 -3.639 -15.865 1.00 80.75 210 LYS A CA 1
ATOM 1641 C C . LYS A 1 210 ? -20.610 -4.249 -16.666 1.00 80.75 210 LYS A C 1
AT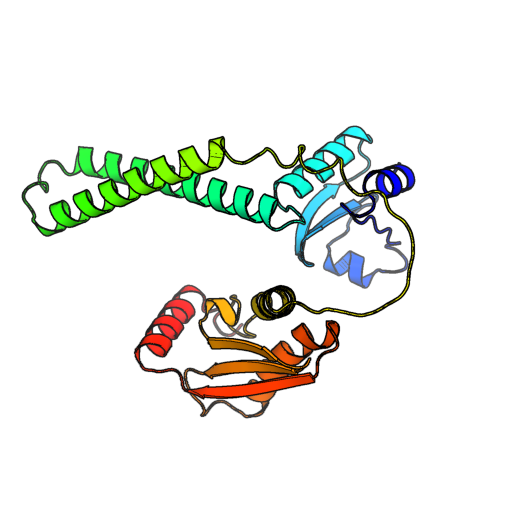OM 1643 O O . LYS A 1 210 ? -19.687 -4.801 -16.078 1.00 80.75 210 LYS A O 1
ATOM 1648 N N . ASP A 1 211 ? -20.648 -4.086 -17.984 1.00 80.69 211 ASP A N 1
ATOM 1649 C CA . ASP A 1 211 ? -19.622 -4.596 -18.888 1.00 80.69 211 ASP A CA 1
ATOM 1650 C C . ASP A 1 211 ? -18.264 -3.980 -18.570 1.00 80.69 211 ASP A C 1
ATOM 1652 O O . ASP A 1 211 ? -17.262 -4.687 -18.546 1.00 80.69 211 ASP A O 1
ATOM 1656 N N . HIS A 1 212 ? -18.218 -2.682 -18.259 1.00 81.75 212 HIS A N 1
ATOM 1657 C CA . HIS A 1 212 ? -16.986 -2.030 -17.831 1.00 81.75 212 HIS A CA 1
ATOM 1658 C C . HIS A 1 212 ? -16.415 -2.672 -16.559 1.00 81.75 212 HIS A C 1
ATOM 1660 O O . HIS A 1 212 ? -15.247 -3.047 -16.552 1.00 81.75 212 HIS A O 1
ATOM 1666 N N . LEU A 1 213 ? -17.220 -2.844 -15.504 1.00 84.44 213 LEU A N 1
ATOM 1667 C CA . LEU A 1 213 ? -16.775 -3.457 -14.243 1.00 84.44 213 LEU A CA 1
ATOM 1668 C C . LEU A 1 213 ? -16.291 -4.901 -14.442 1.00 84.44 213 LEU A C 1
ATOM 1670 O O . LEU A 1 213 ? -15.215 -5.269 -13.970 1.00 84.44 213 LEU A O 1
ATOM 1674 N N . VAL A 1 214 ? -17.051 -5.700 -15.192 1.00 87.19 214 VAL A N 1
ATOM 1675 C CA . VAL A 1 214 ? -16.693 -7.085 -15.523 1.00 87.19 214 VAL A CA 1
ATOM 1676 C C . VAL A 1 214 ? -15.400 -7.135 -16.335 1.00 87.19 214 VAL A C 1
ATOM 1678 O O . VAL A 1 214 ? -14.515 -7.934 -16.036 1.00 87.19 214 VAL A O 1
ATOM 1681 N N . ASN A 1 215 ? -15.250 -6.273 -17.340 1.00 85.00 215 ASN A N 1
ATOM 1682 C CA . ASN A 1 215 ? -14.048 -6.230 -18.167 1.00 85.00 215 ASN A CA 1
ATOM 1683 C C . ASN A 1 215 ? -12.829 -5.736 -17.384 1.00 85.00 215 ASN A C 1
ATOM 1685 O O . ASN A 1 215 ? -11.734 -6.232 -17.626 1.00 85.00 215 ASN A O 1
ATOM 1689 N N . SER A 1 216 ? -12.997 -4.819 -16.427 1.00 85.69 216 SER A N 1
ATOM 1690 C CA . SER A 1 216 ? -11.919 -4.403 -15.524 1.00 85.69 216 SER A CA 1
ATOM 1691 C C . SER A 1 216 ? -11.427 -5.564 -14.654 1.00 85.69 216 SER A C 1
ATOM 1693 O O . SER A 1 216 ? -10.220 -5.771 -14.556 1.00 85.69 216 SER A O 1
ATOM 1695 N N . LEU A 1 217 ? -12.342 -6.359 -14.088 1.00 87.38 217 LEU A N 1
ATOM 1696 C CA . LEU A 1 217 ? -12.000 -7.558 -13.313 1.00 87.38 217 LEU A CA 1
ATOM 1697 C C . LEU A 1 217 ? -11.331 -8.630 -14.183 1.00 87.38 217 LEU A C 1
ATOM 1699 O O . LEU A 1 217 ? -10.275 -9.150 -13.825 1.00 87.38 217 LEU A O 1
ATOM 1703 N N . ARG A 1 218 ? -11.887 -8.909 -15.369 1.00 85.94 218 ARG A N 1
ATOM 1704 C CA . ARG A 1 218 ? -11.278 -9.841 -16.330 1.00 85.94 218 ARG A CA 1
ATOM 1705 C C . ARG A 1 218 ? -9.889 -9.391 -16.753 1.00 85.94 218 ARG A C 1
ATOM 1707 O O . ARG A 1 218 ? -8.982 -10.207 -16.774 1.00 85.94 218 ARG A O 1
ATOM 1714 N N . ALA A 1 219 ? -9.696 -8.113 -17.070 1.00 83.44 219 ALA A N 1
ATOM 1715 C CA . ALA A 1 219 ? -8.406 -7.591 -17.515 1.00 83.44 219 ALA A CA 1
ATOM 1716 C C . ALA A 1 219 ? -7.326 -7.648 -16.423 1.00 83.44 219 ALA A C 1
ATOM 1718 O O . ALA A 1 219 ? -6.146 -7.794 -16.751 1.00 83.44 219 ALA A O 1
ATOM 1719 N N . ALA A 1 220 ? -7.716 -7.544 -15.149 1.00 83.38 220 ALA A N 1
ATOM 1720 C CA . ALA A 1 220 ? -6.801 -7.701 -14.022 1.00 83.38 220 ALA A CA 1
ATOM 1721 C C . ALA A 1 220 ? -6.248 -9.132 -13.955 1.00 83.38 220 ALA A C 1
ATOM 1723 O O . ALA A 1 220 ? -5.041 -9.333 -13.868 1.00 83.38 220 ALA A O 1
ATOM 1724 N N . VAL A 1 221 ? -7.124 -10.126 -14.106 1.00 82.56 221 VAL A N 1
ATOM 1725 C CA . VAL A 1 221 ? -6.765 -11.544 -13.963 1.00 82.56 221 VAL A CA 1
ATOM 1726 C C . VAL A 1 221 ? -6.260 -12.166 -15.275 1.00 82.56 221 VAL A C 1
ATOM 1728 O O . VAL A 1 221 ? -5.459 -13.094 -15.246 1.00 82.56 221 VAL A O 1
ATOM 1731 N N . ALA A 1 222 ? -6.621 -11.620 -16.440 1.00 74.88 222 ALA A N 1
ATOM 1732 C CA . ALA A 1 222 ? -6.224 -12.135 -17.757 1.00 74.88 222 ALA A CA 1
ATOM 1733 C C . ALA A 1 222 ? -4.701 -12.186 -17.968 1.00 74.88 222 ALA A C 1
ATOM 1735 O O . ALA A 1 222 ? -4.209 -12.989 -18.758 1.00 74.88 222 ALA A O 1
ATOM 1736 N N . LYS A 1 223 ? -3.937 -11.352 -17.250 1.00 68.06 223 LYS A N 1
ATOM 1737 C CA . LYS A 1 223 ? -2.465 -11.367 -17.286 1.00 68.06 223 LYS A CA 1
ATOM 1738 C C . LYS A 1 223 ? -1.858 -12.611 -16.641 1.00 68.06 223 LYS A C 1
ATOM 1740 O O . LYS A 1 223 ? -0.699 -12.912 -16.911 1.00 68.06 223 LYS A O 1
ATOM 1745 N N . LEU A 1 224 ? -2.624 -13.305 -15.803 1.00 69.00 224 LEU A N 1
ATOM 1746 C CA . LEU A 1 224 ? -2.198 -14.529 -15.139 1.00 69.00 224 LEU A CA 1
ATOM 1747 C C . LEU A 1 224 ? -2.346 -15.749 -16.064 1.00 69.00 224 LEU A C 1
ATOM 1749 O O . LEU A 1 224 ? -1.712 -16.761 -15.805 1.00 69.00 224 LEU A O 1
ATOM 1753 N N . GLY A 1 225 ? -3.129 -15.659 -17.150 1.00 58.06 225 GLY A N 1
ATOM 1754 C CA . GLY A 1 225 ? -3.386 -16.766 -18.081 1.00 58.06 225 GLY A CA 1
ATOM 1755 C C . GLY A 1 225 ? -4.580 -17.717 -17.827 1.00 58.06 225 GLY A C 1
ATOM 1756 O O . GLY A 1 225 ? -4.760 -18.578 -18.687 1.00 58.06 225 GLY A O 1
ATOM 1757 N N . PRO A 1 226 ? -5.404 -17.614 -16.756 1.00 69.44 226 PRO A N 1
ATOM 1758 C CA . PRO A 1 226 ? -6.559 -18.489 -16.554 1.00 69.44 226 PRO A CA 1
ATOM 1759 C C . PRO A 1 226 ? -7.812 -17.962 -17.272 1.00 69.44 226 PRO A C 1
ATOM 1761 O O . PRO A 1 226 ? -7.928 -16.768 -17.572 1.00 69.44 226 PRO A O 1
ATOM 1764 N N . GLU A 1 227 ? -8.779 -18.847 -17.516 1.00 74.81 227 GLU A N 1
ATOM 1765 C CA . GLU A 1 227 ? -10.118 -18.457 -17.972 1.00 74.81 227 GLU A CA 1
ATOM 1766 C C . GLU A 1 227 ? -10.869 -17.771 -16.816 1.00 74.81 227 GLU A C 1
ATOM 1768 O O . GLU A 1 227 ? -10.759 -18.197 -15.668 1.00 74.81 227 GLU A O 1
ATOM 1773 N N . VAL A 1 228 ? -11.587 -16.672 -17.084 1.00 82.00 228 VAL A N 1
ATOM 1774 C CA . VAL A 1 228 ? -12.219 -15.854 -16.030 1.00 82.00 228 VAL A CA 1
ATOM 1775 C C . VAL A 1 228 ? -13.728 -15.780 -16.219 1.00 82.00 228 VAL A C 1
ATOM 1777 O O . VAL A 1 228 ? -14.233 -15.135 -17.147 1.00 82.00 228 VAL A O 1
ATOM 1780 N N . GLU A 1 229 ? -14.445 -16.352 -15.262 1.00 82.44 229 GLU A N 1
ATOM 1781 C CA . GLU A 1 229 ? -15.892 -16.266 -15.138 1.00 82.44 229 GLU A CA 1
ATOM 1782 C C . GLU A 1 229 ? -16.258 -15.235 -14.069 1.00 82.44 229 GLU A C 1
ATOM 1784 O O . GLU A 1 229 ? -15.711 -15.224 -12.967 1.00 82.44 229 GLU A O 1
ATOM 1789 N N . VAL A 1 230 ? -17.179 -14.332 -14.404 1.00 84.31 230 VAL A N 1
ATOM 1790 C CA . VAL A 1 230 ? -17.661 -13.310 -13.470 1.00 84.31 230 VAL A CA 1
ATOM 1791 C C . VAL A 1 230 ? -19.165 -13.455 -13.341 1.00 84.31 230 VAL A C 1
ATOM 1793 O O . VAL A 1 230 ? -19.897 -13.231 -14.308 1.00 84.31 230 VAL A O 1
ATOM 1796 N N . GLU A 1 231 ? -19.620 -13.808 -12.148 1.00 83.19 231 GLU A N 1
ATOM 1797 C CA . GLU A 1 231 ? -21.033 -13.867 -11.799 1.00 83.19 231 GLU A CA 1
ATOM 1798 C C . GLU A 1 231 ? -21.464 -12.545 -11.169 1.00 83.19 231 GLU A C 1
ATOM 1800 O O . GLU A 1 231 ? -20.783 -12.008 -10.297 1.00 83.19 231 GLU A O 1
ATOM 1805 N N . ILE A 1 232 ? -22.606 -12.009 -11.602 1.00 86.50 232 ILE A N 1
ATOM 1806 C CA . ILE A 1 232 ? -23.154 -10.770 -11.045 1.00 86.50 232 ILE A CA 1
ATOM 1807 C C . ILE A 1 232 ? -24.343 -11.106 -10.156 1.00 86.50 232 ILE A C 1
ATOM 1809 O O . ILE A 1 232 ? -25.319 -11.705 -10.607 1.00 86.50 232 ILE A O 1
ATOM 1813 N N . THR A 1 233 ? -24.301 -10.647 -8.912 1.00 85.31 233 THR A N 1
ATOM 1814 C CA . THR A 1 233 ? -25.396 -10.803 -7.951 1.00 85.31 233 THR A CA 1
ATOM 1815 C C . THR A 1 233 ? -25.749 -9.466 -7.299 1.00 85.31 233 THR A C 1
ATOM 1817 O O . THR A 1 233 ? -25.062 -8.457 -7.468 1.00 85.31 233 THR A O 1
ATOM 1820 N N . LYS A 1 234 ? -26.892 -9.415 -6.608 1.00 89.31 234 LYS A N 1
ATOM 1821 C CA . LYS A 1 234 ? -27.335 -8.217 -5.887 1.00 89.31 234 LYS A CA 1
ATOM 1822 C C . LYS A 1 234 ? -26.855 -8.284 -4.439 1.00 89.31 234 LYS A C 1
ATOM 1824 O O . LYS A 1 234 ? -27.027 -9.320 -3.802 1.00 89.31 234 LYS A O 1
ATOM 1829 N N . MET A 1 235 ? -26.331 -7.174 -3.928 1.00 84.81 235 MET A N 1
ATOM 1830 C CA . MET A 1 235 ? -26.008 -7.013 -2.510 1.00 84.81 235 MET A CA 1
ATOM 1831 C C . MET A 1 235 ? -27.243 -7.234 -1.628 1.00 84.81 235 MET A C 1
ATOM 1833 O O . MET A 1 235 ? -28.362 -6.836 -1.982 1.00 84.81 235 MET A O 1
ATOM 1837 N N . ASN A 1 236 ? -27.035 -7.827 -0.456 1.00 85.12 236 ASN A N 1
ATOM 1838 C CA . ASN A 1 236 ? -28.038 -7.859 0.603 1.00 85.12 236 ASN A CA 1
ATOM 1839 C C . ASN A 1 236 ? -28.177 -6.474 1.282 1.00 85.12 236 ASN A C 1
ATOM 1841 O O . ASN A 1 236 ? -27.477 -5.519 0.941 1.00 85.12 236 ASN A O 1
ATOM 1845 N N . GLU A 1 237 ? -29.122 -6.331 2.216 1.00 77.25 237 GLU A N 1
ATOM 1846 C CA . GLU A 1 237 ? -29.409 -5.032 2.846 1.00 77.25 237 GLU A CA 1
ATOM 1847 C C . GLU A 1 237 ? -28.233 -4.465 3.657 1.00 77.25 237 GLU A C 1
ATOM 1849 O O . GLU A 1 237 ? -28.011 -3.255 3.620 1.00 77.25 237 GLU A O 1
ATOM 1854 N N . GLU A 1 238 ? -27.464 -5.320 4.334 1.00 80.06 238 GLU A N 1
ATOM 1855 C CA . GLU A 1 238 ? -26.301 -4.940 5.144 1.00 80.06 238 GLU A CA 1
ATOM 1856 C C . GLU A 1 238 ? -25.105 -4.540 4.266 1.00 80.06 238 GLU A C 1
ATOM 1858 O O . GLU A 1 238 ? -24.529 -3.467 4.442 1.00 80.06 238 GLU A O 1
ATOM 1863 N N . GLU A 1 239 ? -24.784 -5.355 3.258 1.00 80.56 239 GLU A N 1
ATOM 1864 C CA . GLU A 1 239 ? -23.754 -5.083 2.248 1.00 80.56 239 GLU A CA 1
ATOM 1865 C C . GLU A 1 239 ? -24.037 -3.751 1.540 1.00 80.56 239 GLU A C 1
ATOM 1867 O O . GLU A 1 239 ? -23.155 -2.901 1.414 1.00 80.56 239 GLU A O 1
ATOM 1872 N N . ARG A 1 240 ? -25.299 -3.522 1.153 1.00 83.00 240 ARG A N 1
ATOM 1873 C CA . ARG A 1 240 ? -25.725 -2.271 0.521 1.00 83.00 240 ARG A CA 1
ATOM 1874 C C . ARG A 1 240 ? -25.601 -1.080 1.470 1.00 83.00 240 ARG A C 1
ATOM 1876 O O . ARG A 1 240 ? -25.232 0.001 1.025 1.00 83.00 240 ARG A O 1
ATOM 1883 N N . TYR A 1 241 ? -25.918 -1.247 2.753 1.00 78.44 241 TYR A N 1
ATOM 1884 C CA . TYR A 1 241 ? -25.765 -0.181 3.745 1.00 78.44 241 TYR A CA 1
ATOM 1885 C C . TYR A 1 241 ? -24.294 0.225 3.905 1.00 78.44 241 TYR A C 1
ATOM 1887 O O . TYR A 1 241 ? -23.976 1.412 3.824 1.00 78.44 241 TYR A O 1
ATOM 1895 N N . ASN A 1 242 ? -23.396 -0.756 4.040 1.00 78.69 242 ASN A N 1
ATOM 1896 C CA . ASN A 1 242 ? -21.956 -0.521 4.141 1.00 78.69 242 ASN A CA 1
ATOM 1897 C C . ASN A 1 242 ? -21.405 0.142 2.871 1.00 78.69 242 ASN A C 1
ATOM 1899 O O . ASN A 1 242 ? -20.664 1.119 2.965 1.00 78.69 242 ASN A O 1
ATOM 1903 N N . PHE A 1 243 ? -21.828 -0.323 1.692 1.00 82.88 243 PHE A N 1
ATOM 1904 C CA . PHE A 1 243 ? -21.475 0.291 0.412 1.00 82.88 243 PHE A CA 1
ATOM 1905 C C . PHE A 1 243 ? -21.882 1.772 0.356 1.00 82.88 243 PHE A C 1
ATOM 1907 O O . PHE A 1 243 ? -21.048 2.627 0.070 1.00 82.88 243 PHE A O 1
ATOM 1914 N N . LEU A 1 244 ? -23.140 2.092 0.683 1.00 79.25 244 LEU A N 1
ATOM 1915 C CA . LEU A 1 244 ? -23.656 3.467 0.646 1.00 79.25 244 LEU A CA 1
ATOM 1916 C C . LEU A 1 244 ? -22.955 4.383 1.664 1.00 79.25 244 LEU A C 1
ATOM 1918 O O . LEU A 1 244 ? -22.728 5.558 1.377 1.00 79.25 244 LEU A O 1
ATOM 1922 N N . ALA A 1 245 ? -22.584 3.861 2.837 1.00 78.19 245 ALA A N 1
ATOM 1923 C CA . ALA A 1 245 ? -21.814 4.610 3.828 1.00 78.19 245 ALA A CA 1
ATOM 1924 C C . ALA A 1 245 ? -20.412 4.965 3.299 1.00 78.19 245 ALA A C 1
ATOM 1926 O O . ALA A 1 245 ? -19.992 6.120 3.356 1.00 78.19 245 ALA A O 1
ATOM 1927 N N . MET A 1 246 ? -19.718 3.991 2.704 1.00 75.94 246 MET A N 1
ATOM 1928 C CA . MET A 1 246 ? -18.390 4.183 2.113 1.00 75.94 246 MET A CA 1
ATOM 1929 C C . MET A 1 246 ? -18.409 5.090 0.879 1.00 75.94 246 MET A C 1
ATOM 1931 O O . MET A 1 246 ? -17.454 5.832 0.635 1.00 75.94 246 MET A O 1
ATOM 1935 N N . GLU A 1 247 ? -19.486 5.018 0.100 1.00 71.38 247 GLU A N 1
ATOM 1936 C CA . GLU A 1 247 ? -19.744 5.876 -1.047 1.00 71.38 247 GLU A CA 1
ATOM 1937 C C . GLU A 1 247 ? -19.903 7.338 -0.610 1.00 71.38 247 GLU A C 1
ATOM 1939 O O . GLU A 1 247 ? -19.250 8.199 -1.189 1.00 71.38 247 GLU A O 1
ATOM 1944 N N . GLN A 1 248 ? -20.669 7.634 0.448 1.00 69.00 248 GLN A N 1
ATOM 1945 C CA . GLN A 1 248 ? -20.837 9.006 0.956 1.00 69.00 248 GLN A CA 1
ATOM 1946 C C . GLN A 1 248 ? -19.532 9.637 1.457 1.00 69.00 248 GLN A C 1
ATOM 1948 O O . GLN A 1 248 ? -19.314 10.831 1.256 1.00 69.00 248 GLN A O 1
ATOM 1953 N N . GLU A 1 249 ? -18.652 8.849 2.074 1.00 64.19 249 GLU A N 1
ATOM 1954 C CA . GLU A 1 249 ? -17.350 9.322 2.563 1.00 64.19 249 GLU A CA 1
ATOM 1955 C C . GLU A 1 249 ? -16.351 9.612 1.430 1.00 64.19 249 GLU A C 1
ATOM 1957 O O . GLU A 1 249 ? -15.446 10.427 1.600 1.00 64.19 249 GLU A O 1
ATOM 1962 N N . ASN A 1 250 ? -16.515 8.967 0.268 1.00 58.00 250 ASN A N 1
ATOM 1963 C CA . ASN A 1 250 ? -15.551 8.992 -0.839 1.00 58.00 250 ASN A CA 1
ATOM 1964 C C . ASN A 1 250 ? -16.160 9.446 -2.182 1.00 58.00 250 ASN A C 1
ATOM 1966 O O . ASN A 1 250 ? -15.562 9.223 -3.242 1.00 58.00 250 ASN A O 1
ATOM 1970 N N . TRP A 1 251 ? -17.337 10.079 -2.151 1.00 51.84 251 TRP A N 1
ATOM 1971 C CA . TRP A 1 251 ? -18.055 10.551 -3.334 1.00 51.84 251 TRP A CA 1
ATOM 1972 C C . TRP A 1 251 ? -17.293 11.705 -3.995 1.00 51.84 251 TRP A C 1
ATOM 1974 O O . TRP A 1 251 ? -17.289 12.838 -3.506 1.00 51.84 251 TRP A O 1
ATOM 1984 N N . LYS A 1 252 ? -16.671 11.451 -5.151 1.00 49.91 252 LYS A N 1
ATOM 1985 C CA . LYS A 1 252 ? -16.301 12.534 -6.066 1.00 49.91 252 LYS A CA 1
ATOM 1986 C C . LYS A 1 252 ? -17.586 12.958 -6.767 1.00 49.91 252 LYS A C 1
ATOM 1988 O O . LYS A 1 252 ? -18.100 12.228 -7.606 1.00 49.91 252 LYS A O 1
ATOM 1993 N N . GLY A 1 253 ? -18.129 14.117 -6.396 1.00 49.22 253 GLY A N 1
ATOM 1994 C CA . GLY A 1 253 ? -19.210 14.741 -7.162 1.00 49.22 253 GLY A CA 1
ATOM 1995 C C . GLY A 1 253 ? -18.882 14.770 -8.659 1.00 49.22 253 GLY A C 1
ATOM 1996 O O . GLY A 1 253 ? -17.708 14.773 -9.025 1.00 49.22 253 GLY A O 1
ATOM 1997 N N . LEU A 1 254 ? -19.917 14.776 -9.507 1.00 41.44 254 LEU A N 1
ATOM 1998 C CA . LEU A 1 254 ? -19.769 14.933 -10.958 1.00 41.44 254 LEU A CA 1
ATOM 1999 C C . LEU A 1 254 ? -18.898 16.168 -11.242 1.00 41.44 254 LEU A C 1
ATOM 2001 O O . LEU A 1 254 ? -19.331 17.292 -10.984 1.00 41.44 254 LEU A O 1
ATOM 2005 N N . ALA A 1 255 ? -17.672 15.931 -11.709 1.00 35.09 255 ALA A N 1
ATOM 2006 C CA . ALA A 1 255 ? -16.764 16.941 -12.240 1.00 35.09 255 ALA A CA 1
ATOM 2007 C C . ALA A 1 255 ? -16.912 17.010 -13.761 1.00 35.09 255 ALA A C 1
ATOM 2009 O O . ALA A 1 255 ? -17.064 15.929 -14.377 1.00 35.09 255 ALA A O 1
#

Foldseek 3Di:
DQVVVCVVCPPNAHDDDDDCVVVVVVCVVVVPPDPPKAFDDDPRDTPDIDPDDDDPVVVVVVSVVCCQCPPPDPLSVCLNVLVVVLVVLVVVLVVVVVVCVVPVVCCPPVVVVVVVVVNVVSVVVSVVSVVVSVVRDDPVPPPPDDDDDDDDDDQPDDLVLLVVLQLPQQQPFFRHGCVVLVQWPDWDADPLETEIEGEDQDPPDDPVSVCVSQVSSCVSCVVSPGHYHYHYHYDDPVSNVSNVVSCVVGGDPDD

Solvent-accessible surface area (backbone atoms only — not comparable to full-atom values): 15412 Å² total; per-residue (Å²): 111,68,69,61,50,33,64,75,32,54,100,76,48,91,75,85,88,82,61,52,88,86,35,49,69,59,29,60,75,69,65,62,85,65,80,53,63,47,77,39,69,56,98,86,41,83,76,49,74,45,84,48,88,74,59,71,66,62,55,49,52,52,52,54,48,48,47,64,78,54,38,91,50,69,69,50,41,49,52,51,51,50,50,51,50,43,53,50,51,51,56,49,48,55,53,49,52,60,46,52,74,72,41,68,92,46,65,86,38,69,68,53,43,52,51,51,52,52,51,51,52,52,50,54,53,39,54,53,52,53,56,52,60,74,65,51,76,63,89,78,74,76,81,84,78,82,92,78,86,88,84,86,92,79,89,82,80,50,63,64,60,48,51,55,38,46,50,66,37,63,42,95,68,37,91,47,28,33,42,82,51,59,26,47,75,48,81,46,69,54,95,62,33,35,43,34,35,39,36,30,79,59,84,84,61,59,66,71,59,53,51,48,56,52,50,50,52,42,59,44,43,48,79,75,70,44,52,71,47,76,47,80,47,69,44,53,75,65,59,34,49,54,31,54,54,56,42,70,77,43,60,60,69,97,124